Protein AF-A0A2V2UL99-F1 (afdb_monomer)

Organism: Trypanosoma cruzi (NCBI:txid5693)

Secondary structure (DSSP, 8-state):
-----TTGGG------S--STT---S--HHHHHHHHHHTPPPPP--PPEEEEEEEEEETT---S-HHHHHHHHHHT--HHHHHHHHHHHHTTTS-TTPEEEEEEEEETTS-EEEEEEPPPHHHHHHHHTTPPTTS---HHHHSS--EEE-HHHHHHHHHT--S-SSSTTPSPHHHHHHHHHHHHHHTTEEETTTTSSSPPPPTT--HHHHHHHHHHHHHHHHHHHHHHHHHHHHT--HHHHHHSS-SS--

InterPro domains:
  IPR000911 Ribosomal protein uL11 [MF_00736] (49-193)
  IPR000911 Ribosomal protein uL11 [PTHR11661] (42-198)
  IPR000911 Ribosomal protein uL11 [SM00649] (57-192)
  IPR000911 Ribosomal protein uL11 [cd00349] (53-190)
  IPR020783 Large ribosomal subunit protein uL11, C-terminal [PF00298] (118-189)
  IPR020784 Large ribosomal subunit protein uL11, N-terminal [PF03946] (5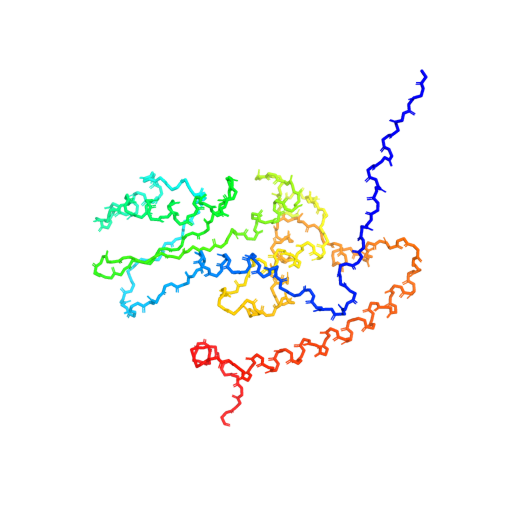5-112)
  IPR036769 Large ribosomal subunit protein uL11, C-terminal domain superfamily [SSF46906] (119-189)
  IPR036796 Large ribosomal subunit protein uL11, N-terminal domain superfamily [G3DSA:3.30.1550.10] (47-130)
  IPR036796 Large ribosomal subunit protein uL11, N-terminal domain superfamily [SSF54747] (47-116)

Structure (mmCIF, N/CA/C/O backbone):
data_AF-A0A2V2UL99-F1
#
_entry.id   AF-A0A2V2UL99-F1
#
loop_
_atom_site.group_PDB
_atom_site.id
_atom_site.type_symbol
_atom_site.label_atom_id
_atom_site.label_alt_id
_atom_site.label_comp_id
_atom_site.label_asym_id
_atom_site.label_entity_id
_atom_site.label_seq_id
_atom_site.pdbx_PDB_ins_code
_atom_site.Cartn_x
_atom_site.Cartn_y
_atom_site.Cartn_z
_atom_site.occupancy
_atom_site.B_iso_or_equiv
_atom_site.auth_seq_id
_atom_site.auth_comp_id
_atom_site.auth_asym_id
_atom_site.auth_atom_id
_atom_site.pdbx_PDB_model_num
ATOM 1 N N . MET A 1 1 ? -49.113 17.464 -6.811 1.00 33.03 1 MET A N 1
ATOM 2 C CA . MET A 1 1 ? -49.351 16.472 -5.741 1.00 33.03 1 MET A CA 1
ATOM 3 C C . MET A 1 1 ? -48.072 15.688 -5.473 1.00 33.03 1 MET A C 1
ATOM 5 O O . MET A 1 1 ? -47.533 15.092 -6.390 1.00 33.03 1 MET A O 1
ATOM 9 N N . LEU A 1 2 ? -47.625 15.73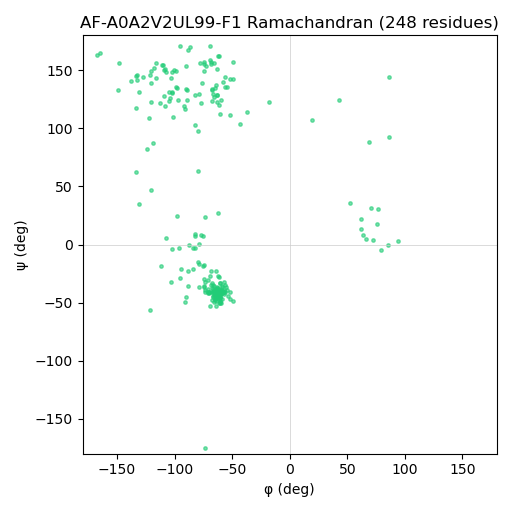4 -4.214 1.00 33.44 2 LEU A N 1
ATOM 10 C CA . LEU A 1 2 ? -46.668 14.846 -3.533 1.00 33.44 2 LEU A CA 1
ATOM 11 C C . LEU A 1 2 ? -45.185 14.869 -3.947 1.00 33.44 2 LEU A C 1
ATOM 13 O O . LEU A 1 2 ? -44.669 14.021 -4.668 1.00 33.44 2 LEU A O 1
ATOM 17 N N . ARG A 1 3 ? -44.486 15.793 -3.273 1.00 36.75 3 ARG A N 1
ATOM 18 C CA . ARG A 1 3 ? -43.122 15.640 -2.752 1.00 36.75 3 ARG A CA 1
ATOM 19 C C . ARG A 1 3 ? -42.882 14.209 -2.230 1.00 36.75 3 ARG A C 1
ATOM 21 O O . ARG A 1 3 ? -43.429 13.829 -1.199 1.00 36.75 3 ARG A O 1
ATOM 28 N N . ARG A 1 4 ? -42.000 13.451 -2.877 1.00 38.59 4 ARG A N 1
ATOM 29 C CA . ARG A 1 4 ? -41.203 12.385 -2.244 1.00 38.59 4 ARG A CA 1
ATOM 30 C C . ARG A 1 4 ? -39.749 12.822 -2.429 1.00 38.59 4 ARG A C 1
ATOM 32 O O . ARG A 1 4 ? -39.194 12.672 -3.502 1.00 38.59 4 ARG A O 1
ATOM 39 N N . GLY A 1 5 ? -39.183 13.616 -1.527 1.00 31.78 5 GLY A N 1
ATOM 40 C CA . GLY A 1 5 ? -38.778 13.153 -0.207 1.00 31.78 5 GLY A CA 1
ATOM 41 C C . GLY A 1 5 ? -37.373 12.569 -0.338 1.00 31.78 5 GLY A C 1
ATOM 42 O O . GLY A 1 5 ? -37.222 11.395 -0.656 1.00 31.78 5 GLY A O 1
ATOM 43 N N . THR A 1 6 ? -36.358 13.397 -0.099 1.00 34.19 6 THR A N 1
ATOM 44 C CA . THR A 1 6 ? -34.904 13.126 -0.073 1.00 34.19 6 THR A CA 1
ATOM 45 C C . THR A 1 6 ? -34.472 12.122 1.017 1.00 34.19 6 THR A C 1
ATOM 47 O O . THR A 1 6 ? -33.340 12.140 1.488 1.00 34.19 6 THR A O 1
ATOM 50 N N . VAL A 1 7 ? -35.368 11.216 1.417 1.00 35.78 7 VAL A N 1
ATOM 51 C CA . VAL A 1 7 ? -35.255 10.327 2.587 1.00 35.78 7 VAL A CA 1
ATOM 52 C C . VAL A 1 7 ? -34.983 8.862 2.192 1.00 35.78 7 VAL A C 1
ATOM 54 O O . VAL A 1 7 ? -34.885 7.992 3.048 1.00 35.78 7 VAL A O 1
ATOM 57 N N . SER A 1 8 ? -34.768 8.540 0.911 1.00 32.28 8 SER A N 1
ATOM 58 C CA . SER A 1 8 ? -34.405 7.165 0.508 1.00 32.28 8 SER A CA 1
ATOM 59 C C . SER A 1 8 ? -32.898 6.856 0.530 1.00 32.28 8 SER A C 1
ATOM 61 O O . SER A 1 8 ? -32.518 5.712 0.286 1.00 32.28 8 SER A O 1
ATOM 63 N N . LEU A 1 9 ? -32.035 7.818 0.892 1.00 33.31 9 LEU A N 1
ATOM 64 C CA . LEU A 1 9 ? -30.576 7.624 1.014 1.00 33.31 9 LEU A CA 1
ATOM 65 C C . LEU A 1 9 ? -30.137 6.894 2.302 1.00 33.31 9 LEU A C 1
ATOM 67 O O . LEU A 1 9 ? -28.946 6.774 2.569 1.00 33.31 9 LEU A O 1
ATOM 71 N N . LEU A 1 10 ? -31.086 6.364 3.080 1.00 40.59 10 LEU A N 1
ATOM 72 C CA . LEU A 1 10 ? -30.839 5.490 4.232 1.00 40.59 10 LEU A CA 1
ATOM 73 C C . LEU A 1 10 ? -31.515 4.120 4.053 1.00 40.59 10 LEU A C 1
ATOM 75 O O . LEU A 1 10 ? -32.170 3.607 4.960 1.00 40.59 10 LEU A O 1
ATOM 79 N N . ARG A 1 11 ? -31.368 3.491 2.881 1.00 34.12 11 ARG A N 1
ATOM 80 C CA . ARG A 1 11 ? -31.699 2.065 2.736 1.00 34.12 11 ARG A CA 1
ATOM 81 C C . ARG A 1 11 ? -30.550 1.204 3.275 1.00 34.12 11 ARG A C 1
ATOM 83 O O . ARG A 1 11 ? -29.570 0.993 2.579 1.00 34.12 11 ARG A O 1
ATOM 90 N N . ALA A 1 12 ? -30.741 0.768 4.526 1.00 37.16 12 ALA A N 1
ATOM 91 C CA . ALA A 1 12 ? -30.242 -0.432 5.215 1.00 37.16 12 ALA A CA 1
ATOM 92 C C . ALA A 1 12 ? -28.770 -0.848 5.004 1.00 37.16 12 ALA A C 1
ATOM 94 O O . ALA A 1 12 ? -28.377 -1.184 3.894 1.00 37.16 12 ALA A O 1
ATOM 95 N N . ARG A 1 13 ? -27.999 -0.989 6.102 1.00 41.53 13 ARG A N 1
ATOM 96 C CA . ARG A 1 13 ? -26.842 -1.911 6.144 1.00 41.53 13 ARG A CA 1
ATOM 97 C C . ARG A 1 13 ? -27.344 -3.295 5.680 1.00 41.53 13 ARG A C 1
ATOM 99 O O . ARG A 1 13 ? -28.155 -3.873 6.404 1.00 41.53 13 ARG A O 1
ATOM 106 N N . PRO A 1 14 ? -26.957 -3.834 4.510 1.00 42.59 14 PRO A N 1
ATOM 107 C CA . PRO A 1 14 ? -27.347 -5.189 4.133 1.00 42.59 14 PRO A CA 1
ATOM 108 C C . PRO A 1 14 ? -26.534 -6.209 4.944 1.00 42.59 14 PRO A C 1
ATOM 110 O O . PRO A 1 14 ? -25.463 -5.869 5.442 1.00 42.59 14 PRO A O 1
ATOM 113 N N . LYS A 1 15 ? -27.090 -7.427 5.077 1.00 54.19 15 LYS A N 1
ATOM 114 C CA . LYS A 1 15 ? -26.626 -8.596 5.858 1.00 54.19 15 LYS A CA 1
ATOM 115 C C . LYS A 1 15 ? -25.148 -8.547 6.264 1.00 54.19 15 LYS A C 1
ATOM 117 O O . LYS A 1 15 ? -24.273 -8.507 5.405 1.00 54.19 15 LYS A O 1
ATOM 122 N N . THR A 1 16 ? -24.898 -8.632 7.570 1.00 60.44 16 THR A N 1
ATOM 123 C CA . THR A 1 16 ? -23.589 -8.930 8.166 1.00 60.44 16 THR A CA 1
ATOM 124 C C . THR A 1 16 ? -22.909 -10.063 7.391 1.00 60.44 16 THR A C 1
ATOM 126 O O . THR A 1 16 ? -23.322 -11.215 7.494 1.00 60.44 16 THR A O 1
ATOM 129 N N . VAL A 1 17 ? -21.924 -9.713 6.557 1.00 65.19 17 VAL A N 1
ATOM 130 C CA . VAL A 1 17 ? -21.307 -10.623 5.573 1.00 65.19 17 VAL A CA 1
ATOM 131 C C . VAL A 1 17 ? -20.528 -11.742 6.263 1.00 65.19 17 VAL A C 1
ATOM 133 O O . VAL A 1 17 ? -20.538 -12.875 5.797 1.00 65.19 17 VAL A O 1
ATOM 136 N N . ASN A 1 18 ? -19.900 -11.434 7.398 1.00 65.94 18 ASN A N 1
ATOM 137 C CA . ASN A 1 18 ? -19.343 -12.412 8.321 1.00 65.94 18 ASN A CA 1
ATOM 138 C C . ASN A 1 18 ? -19.418 -11.837 9.749 1.00 65.94 18 ASN A C 1
ATOM 140 O O . ASN A 1 18 ? -19.108 -10.662 9.948 1.00 65.94 18 ASN A O 1
ATOM 144 N N . VAL A 1 19 ? -19.891 -12.635 10.709 1.00 70.25 19 VAL A N 1
ATOM 145 C CA . VAL A 1 19 ? -20.054 -12.256 12.131 1.00 70.25 19 VAL A CA 1
ATOM 146 C C . VAL A 1 19 ? -18.917 -12.834 12.987 1.00 70.25 19 VAL A C 1
ATOM 148 O O . VAL A 1 19 ? -18.813 -12.548 14.175 1.00 70.25 19 VAL A O 1
ATOM 151 N N . GLU A 1 20 ? -18.028 -13.629 12.392 1.00 81.38 20 GLU A N 1
ATOM 152 C CA . GLU A 1 20 ? -16.903 -14.217 13.109 1.00 81.38 20 GLU A CA 1
ATOM 153 C C . GLU A 1 20 ? -15.888 -13.148 13.558 1.00 81.38 20 GLU A C 1
ATOM 155 O O . GLU A 1 20 ? -15.468 -12.309 12.747 1.00 81.38 20 GLU A O 1
ATOM 160 N N . PRO A 1 21 ? -15.435 -13.179 14.827 1.00 82.12 21 PRO A N 1
ATOM 161 C CA . PRO A 1 21 ? -14.472 -12.212 15.339 1.00 82.12 21 PRO A CA 1
ATOM 162 C C . PRO A 1 21 ? -13.148 -12.258 14.566 1.00 82.12 21 PRO A C 1
ATOM 164 O O . PRO A 1 21 ? -12.372 -13.205 14.679 1.00 82.12 21 PRO A O 1
ATOM 167 N N . GLY A 1 22 ? -12.846 -11.194 13.818 1.00 78.44 22 GLY A N 1
ATOM 168 C CA . GLY A 1 22 ? -11.513 -10.977 13.245 1.00 78.44 22 GLY A CA 1
ATOM 169 C C . GLY A 1 22 ? -11.182 -11.847 12.030 1.00 78.44 22 GLY A C 1
ATOM 170 O O . GLY A 1 22 ? -10.009 -11.951 11.674 1.00 78.44 22 GLY A O 1
ATOM 171 N N . SER A 1 23 ? -12.184 -12.446 11.379 1.00 81.69 23 SER A N 1
ATOM 172 C CA . SER A 1 23 ? -12.004 -13.293 10.189 1.00 81.69 23 SER A CA 1
ATOM 173 C C . SER A 1 23 ? -11.699 -12.491 8.913 1.00 81.69 23 SER A C 1
ATOM 175 O O . SER A 1 23 ? -10.967 -12.947 8.035 1.00 81.69 23 SER A O 1
ATOM 177 N N . ASN A 1 24 ? -12.190 -11.251 8.810 1.00 87.06 24 ASN A N 1
ATOM 178 C CA . ASN A 1 24 ? -12.024 -10.389 7.634 1.00 87.06 24 ASN A CA 1
ATOM 179 C C . ASN A 1 24 ? -10.640 -9.697 7.586 1.00 87.06 24 ASN A C 1
ATOM 181 O O . ASN A 1 24 ? -10.539 -8.468 7.661 1.00 87.06 24 ASN A O 1
ATOM 185 N N . ARG A 1 25 ? -9.558 -10.482 7.481 1.00 85.44 25 ARG A N 1
ATOM 186 C CA . ARG A 1 25 ? -8.164 -9.984 7.457 1.00 85.44 25 ARG A CA 1
ATOM 187 C C . ARG A 1 25 ? -7.594 -9.784 6.054 1.00 85.44 25 ARG A C 1
ATOM 189 O O . ARG A 1 25 ? -6.729 -8.929 5.876 1.00 85.44 25 ARG A O 1
ATOM 196 N N . MET A 1 26 ? -8.060 -10.549 5.069 1.00 86.75 26 MET A N 1
ATOM 197 C CA . MET A 1 26 ? -7.551 -10.511 3.695 1.00 86.75 26 MET A CA 1
ATOM 198 C C . MET A 1 26 ? -8.562 -9.916 2.714 1.00 86.75 26 MET A C 1
ATOM 200 O O . MET A 1 26 ? -9.763 -10.000 2.958 1.00 86.75 26 MET A O 1
ATOM 204 N N . PRO A 1 27 ? -8.091 -9.342 1.593 1.00 86.00 27 PRO A N 1
ATOM 205 C CA . PRO A 1 27 ? -8.938 -9.087 0.435 1.00 86.00 27 PRO A CA 1
ATOM 206 C C . PRO A 1 27 ? -9.506 -10.381 -0.158 1.00 86.00 27 PRO A C 1
ATOM 208 O O . PRO A 1 27 ? -8.945 -11.463 0.028 1.00 86.00 27 PRO A O 1
ATOM 211 N N . ASP A 1 28 ? -10.557 -10.243 -0.964 1.00 89.06 28 ASP A N 1
ATOM 212 C CA . ASP A 1 28 ? -11.165 -11.353 -1.698 1.00 89.06 28 ASP A CA 1
ATOM 213 C C . ASP A 1 28 ? -10.136 -12.153 -2.512 1.00 89.06 28 ASP A C 1
ATOM 215 O O . ASP A 1 28 ? -9.240 -11.592 -3.156 1.00 89.06 28 ASP A O 1
ATOM 219 N N . ALA A 1 29 ? -10.317 -13.475 -2.569 1.00 88.44 29 ALA A N 1
ATOM 220 C CA . ALA A 1 29 ? -9.388 -14.392 -3.234 1.00 88.44 29 ALA A CA 1
ATOM 221 C C . ALA A 1 29 ? -9.116 -14.025 -4.709 1.00 88.44 29 ALA A C 1
ATOM 223 O O . ALA A 1 29 ? -7.981 -14.113 -5.179 1.00 88.44 29 ALA A O 1
ATOM 224 N N . ALA A 1 30 ? -10.131 -13.539 -5.433 1.00 89.38 30 ALA A N 1
ATOM 225 C CA . ALA A 1 30 ? -9.990 -13.111 -6.826 1.00 89.38 30 ALA A CA 1
ATOM 226 C C . ALA A 1 30 ? -9.110 -11.856 -6.983 1.00 89.38 30 ALA A C 1
ATOM 228 O O . ALA A 1 30 ? -8.344 -11.746 -7.943 1.00 89.38 30 ALA A O 1
ATOM 229 N N . VAL A 1 31 ? -9.206 -10.908 -6.044 1.00 88.31 31 VAL A N 1
ATOM 230 C CA . VAL A 1 31 ? -8.354 -9.708 -6.021 1.00 88.31 31 VAL A CA 1
ATOM 231 C C . VAL A 1 31 ? -6.925 -10.107 -5.670 1.00 88.31 31 VAL A C 1
ATOM 233 O O . VAL A 1 31 ? -5.981 -9.638 -6.301 1.00 88.31 31 VAL A O 1
ATOM 236 N N . MET A 1 32 ? -6.774 -11.028 -4.719 1.00 88.62 32 MET A N 1
ATOM 237 C CA . MET A 1 32 ? -5.484 -11.550 -4.285 1.00 88.62 32 MET A CA 1
ATOM 238 C C . MET A 1 32 ? -4.723 -12.271 -5.397 1.00 88.62 32 MET A C 1
ATOM 240 O O . MET A 1 32 ? -3.536 -12.008 -5.574 1.00 88.62 32 MET A O 1
ATOM 244 N N . ALA A 1 33 ? -5.384 -13.138 -6.169 1.00 90.88 33 ALA A N 1
ATOM 245 C CA . ALA A 1 33 ? -4.751 -13.845 -7.282 1.00 90.88 33 ALA A CA 1
ATOM 246 C C . ALA A 1 33 ? -4.216 -12.871 -8.345 1.00 90.88 33 ALA A C 1
ATOM 248 O O . ALA A 1 33 ? -3.052 -12.948 -8.730 1.00 90.88 33 ALA A O 1
ATOM 249 N N . LYS A 1 34 ? -5.031 -11.885 -8.743 1.00 90.50 34 LYS A N 1
ATOM 250 C CA . LYS A 1 34 ? -4.626 -10.845 -9.705 1.00 90.50 34 LYS A CA 1
ATOM 251 C C . LYS A 1 34 ? -3.488 -9.978 -9.173 1.00 90.50 34 LYS A C 1
ATOM 253 O O . LYS A 1 34 ? -2.563 -9.645 -9.903 1.00 90.50 34 LYS A O 1
ATOM 258 N N . ALA A 1 35 ? -3.548 -9.607 -7.896 1.00 90.94 35 ALA A N 1
ATOM 259 C CA . ALA A 1 35 ? -2.514 -8.796 -7.273 1.00 90.94 35 ALA A CA 1
ATOM 260 C C . ALA A 1 35 ? -1.176 -9.546 -7.169 1.00 90.94 35 ALA A C 1
ATOM 262 O O . ALA A 1 35 ? -0.133 -8.939 -7.394 1.00 90.94 35 ALA A O 1
ATOM 263 N N . LYS A 1 36 ? -1.199 -10.854 -6.880 1.00 91.44 36 LYS A N 1
ATOM 264 C CA . LYS A 1 36 ? 0.003 -11.703 -6.856 1.00 91.44 36 LYS A CA 1
ATOM 265 C C . LYS A 1 36 ? 0.698 -11.773 -8.212 1.00 91.44 36 LYS A C 1
ATOM 267 O O . LYS A 1 36 ? 1.919 -11.719 -8.239 1.00 91.44 36 LYS A O 1
ATOM 272 N N . ASP A 1 37 ? -0.069 -11.864 -9.293 1.00 90.94 37 ASP A N 1
ATOM 273 C CA . ASP A 1 37 ? 0.460 -11.914 -10.659 1.00 90.94 37 ASP A CA 1
ATOM 274 C C . ASP A 1 37 ? 1.079 -10.568 -11.080 1.00 90.94 37 ASP A C 1
ATOM 276 O O . ASP A 1 37 ? 2.253 -10.471 -11.432 1.00 90.94 37 ASP A O 1
ATOM 280 N N . ILE A 1 38 ? 0.323 -9.479 -10.933 1.00 91.94 38 ILE A N 1
ATOM 281 C CA . ILE A 1 38 ? 0.741 -8.149 -11.403 1.00 91.94 38 ILE A CA 1
ATOM 282 C C . ILE A 1 38 ? 1.878 -7.557 -10.562 1.00 91.94 38 ILE A C 1
ATOM 284 O O . ILE A 1 38 ? 2.788 -6.918 -11.094 1.00 91.94 38 ILE A O 1
ATOM 288 N N . PHE A 1 39 ? 1.800 -7.710 -9.239 1.00 93.38 39 PHE A N 1
ATOM 289 C CA . PHE A 1 39 ? 2.771 -7.157 -8.293 1.00 93.38 39 PHE A CA 1
ATOM 290 C C . PHE A 1 39 ? 3.812 -8.199 -7.862 1.00 93.38 39 PHE A C 1
ATOM 292 O O . PHE A 1 39 ? 4.396 -8.089 -6.777 1.00 93.38 39 PHE A O 1
ATOM 299 N N . ALA A 1 40 ? 4.030 -9.218 -8.697 1.00 90.25 40 ALA A N 1
ATOM 300 C CA . ALA A 1 40 ? 5.079 -10.199 -8.499 1.00 90.25 40 ALA A CA 1
ATOM 301 C C . ALA A 1 40 ? 6.453 -9.516 -8.441 1.00 90.25 40 ALA A C 1
ATOM 303 O O . ALA A 1 40 ? 6.756 -8.581 -9.189 1.00 90.25 40 ALA A O 1
ATOM 304 N N . VAL A 1 41 ? 7.298 -10.002 -7.536 1.00 89.75 41 VAL A N 1
ATOM 305 C CA . VAL A 1 41 ? 8.692 -9.574 -7.442 1.00 89.75 41 VAL A CA 1
ATOM 306 C C . VAL A 1 41 ? 9.515 -10.532 -8.306 1.00 89.75 41 VAL A C 1
ATOM 308 O O . VAL A 1 41 ? 9.486 -11.730 -8.029 1.00 89.75 41 VAL A O 1
ATOM 311 N N . PRO A 1 42 ? 10.211 -10.050 -9.352 1.00 91.38 42 PRO A N 1
ATOM 312 C CA . PRO A 1 42 ? 11.097 -10.890 -10.139 1.00 91.38 42 PRO A CA 1
ATOM 313 C C . PRO A 1 42 ? 12.304 -11.304 -9.294 1.00 91.38 42 PRO A C 1
ATOM 315 O O . PRO A 1 42 ? 12.696 -10.601 -8.359 1.00 91.38 42 PRO A O 1
ATOM 318 N N . GLU A 1 43 ? 12.916 -12.429 -9.646 1.00 91.81 43 GLU A N 1
ATOM 319 C CA . GLU A 1 43 ? 14.145 -12.875 -8.997 1.00 91.81 43 GLU A CA 1
ATOM 320 C C . GLU A 1 43 ? 15.277 -11.875 -9.249 1.00 91.81 43 GLU A C 1
ATOM 322 O O . GLU A 1 43 ? 15.540 -11.457 -10.381 1.00 91.81 43 GLU A O 1
ATOM 327 N N . PHE A 1 44 ? 15.943 -11.458 -8.173 1.00 92.44 44 PHE A N 1
ATOM 328 C CA . PHE A 1 44 ? 17.047 -10.515 -8.267 1.00 92.44 44 PHE A CA 1
ATOM 329 C C . PHE A 1 44 ? 18.338 -11.260 -8.632 1.00 92.44 44 PHE A C 1
ATOM 331 O O . PHE A 1 44 ? 18.719 -12.187 -7.920 1.00 92.44 44 PHE A O 1
ATOM 338 N N . PRO A 1 45 ? 19.085 -10.823 -9.660 1.00 91.75 45 PRO A N 1
ATOM 339 C CA . PRO A 1 45 ? 20.264 -11.533 -10.155 1.00 91.75 45 PRO A CA 1
ATOM 340 C C . PRO A 1 45 ? 21.504 -11.399 -9.248 1.00 91.75 45 PRO A C 1
ATOM 342 O O . PRO A 1 45 ? 22.598 -11.761 -9.666 1.00 91.75 45 PRO A O 1
ATOM 345 N N . GLY A 1 46 ? 21.386 -10.800 -8.054 1.00 92.25 46 GLY A N 1
ATOM 346 C CA . GLY A 1 46 ? 22.506 -10.585 -7.120 1.00 92.25 46 GLY A CA 1
ATOM 347 C C . GLY A 1 46 ? 23.619 -9.655 -7.630 1.00 92.25 46 GLY A C 1
ATOM 348 O O . GLY A 1 46 ? 24.663 -9.527 -6.998 1.00 92.25 46 GLY A O 1
ATOM 349 N N . LYS A 1 47 ? 23.416 -9.000 -8.779 1.00 95.00 47 LYS A N 1
ATOM 350 C CA . LYS A 1 47 ? 24.394 -8.113 -9.421 1.00 95.00 47 LYS A CA 1
ATOM 351 C C . LYS A 1 47 ? 24.507 -6.774 -8.690 1.00 95.00 47 LYS A C 1
ATOM 353 O O . LYS A 1 47 ? 23.548 -6.291 -8.087 1.00 95.00 47 LYS A O 1
ATOM 358 N N . ARG A 1 48 ? 25.662 -6.110 -8.830 1.00 95.88 48 ARG A N 1
ATOM 359 C CA . ARG A 1 48 ? 25.875 -4.755 -8.297 1.00 95.88 48 ARG A CA 1
ATOM 360 C C . ARG A 1 48 ? 24.894 -3.765 -8.935 1.00 95.88 48 ARG A C 1
ATOM 362 O O . ARG A 1 48 ? 24.909 -3.566 -10.152 1.00 95.88 48 ARG A O 1
ATOM 369 N N . VAL A 1 49 ? 24.070 -3.139 -8.099 1.00 96.31 49 VAL A N 1
ATOM 370 C CA . VAL A 1 49 ? 23.100 -2.110 -8.496 1.00 96.31 49 VAL A CA 1
ATOM 371 C C . VAL A 1 49 ? 23.822 -0.775 -8.688 1.00 96.31 49 VAL A C 1
ATOM 373 O O . VAL A 1 49 ? 24.569 -0.352 -7.810 1.00 96.31 49 VAL A O 1
ATOM 376 N N . LEU A 1 50 ? 23.596 -0.113 -9.825 1.00 95.12 50 LEU A N 1
ATOM 377 C CA . LEU A 1 50 ? 24.074 1.248 -10.088 1.00 95.12 50 LEU A CA 1
ATOM 378 C C . LEU A 1 50 ? 23.045 2.300 -9.673 1.00 95.12 50 LEU A C 1
ATOM 380 O O . LEU A 1 50 ? 23.389 3.256 -8.987 1.00 95.12 50 LEU A O 1
ATOM 384 N N . HIS A 1 51 ? 21.787 2.131 -10.094 1.00 95.25 51 HIS A N 1
ATOM 385 C CA . HIS A 1 51 ? 20.727 3.114 -9.865 1.00 95.25 51 HIS A CA 1
ATOM 386 C C . HIS A 1 51 ? 19.459 2.447 -9.340 1.00 95.25 51 HIS A C 1
ATOM 388 O O . HIS A 1 51 ? 19.065 1.375 -9.798 1.00 95.25 51 HIS A O 1
ATOM 394 N N . ASN A 1 52 ? 18.801 3.129 -8.403 1.00 96.06 52 ASN A N 1
ATOM 395 C CA . ASN A 1 52 ? 17.499 2.758 -7.865 1.00 96.06 52 ASN A CA 1
ATOM 396 C C . ASN A 1 52 ? 16.526 3.912 -8.095 1.00 96.06 52 ASN A C 1
ATOM 398 O O . ASN A 1 52 ? 16.615 4.947 -7.432 1.00 96.06 52 ASN A O 1
ATOM 402 N N . TRP A 1 53 ? 15.580 3.732 -9.010 1.00 95.00 53 TRP A N 1
ATOM 403 C CA . TRP A 1 53 ? 14.580 4.743 -9.330 1.00 95.00 53 TRP A CA 1
ATOM 404 C C . TRP A 1 53 ? 13.201 4.362 -8.813 1.00 95.00 53 TRP A C 1
ATOM 406 O O . TRP A 1 53 ? 12.847 3.187 -8.707 1.00 95.00 53 TRP A O 1
ATOM 416 N N . ARG A 1 54 ? 12.401 5.387 -8.514 1.00 95.06 54 ARG A N 1
ATOM 417 C CA . ARG A 1 54 ? 10.990 5.249 -8.156 1.00 95.06 54 ARG A CA 1
ATOM 418 C C . ARG A 1 54 ? 10.176 6.274 -8.930 1.00 95.06 54 ARG A C 1
ATOM 420 O O . ARG A 1 54 ? 10.322 7.471 -8.694 1.00 95.06 54 ARG A O 1
ATOM 427 N N . PHE A 1 55 ? 9.274 5.789 -9.770 1.00 94.00 55 PHE A N 1
ATOM 428 C CA . PHE A 1 55 ? 8.354 6.602 -10.556 1.00 94.00 55 PHE A CA 1
ATOM 429 C C . PHE A 1 55 ? 6.909 6.344 -10.148 1.00 94.00 55 PHE A C 1
ATOM 431 O O . PHE A 1 55 ? 6.572 5.279 -9.629 1.00 94.00 55 PHE A O 1
ATOM 438 N N . PHE A 1 56 ? 6.055 7.325 -10.416 1.00 93.44 56 PHE A N 1
ATOM 439 C CA . PHE A 1 56 ? 4.612 7.157 -10.367 1.00 93.44 56 PHE A CA 1
ATOM 440 C C . PHE A 1 56 ? 4.082 7.184 -11.799 1.00 93.44 56 PHE A C 1
ATOM 442 O O . PHE A 1 56 ? 4.303 8.155 -12.523 1.00 93.44 56 PHE A O 1
ATOM 449 N N . ILE A 1 57 ? 3.452 6.092 -12.230 1.00 92.31 57 ILE A N 1
ATOM 450 C CA . ILE A 1 57 ? 3.008 5.908 -13.614 1.00 92.31 57 ILE A CA 1
ATOM 451 C C . ILE A 1 57 ? 1.557 5.444 -13.600 1.00 92.31 57 ILE A C 1
ATOM 453 O O . ILE A 1 57 ? 1.186 4.520 -12.877 1.00 92.31 57 ILE A O 1
ATOM 457 N N . LYS A 1 58 ? 0.718 6.093 -14.408 1.00 92.81 58 LYS A N 1
ATOM 458 C CA . LYS A 1 58 ? -0.673 5.674 -14.590 1.00 92.81 58 LYS A CA 1
ATOM 459 C C . LYS A 1 58 ? -0.726 4.331 -15.318 1.00 92.81 58 LYS A C 1
ATOM 461 O O . LYS A 1 58 ? -0.059 4.160 -16.338 1.00 92.81 58 LYS A O 1
ATOM 466 N N . ALA A 1 59 ? -1.543 3.409 -14.818 1.00 92.19 59 ALA A N 1
ATOM 467 C CA . ALA A 1 59 ? -1.746 2.102 -15.433 1.00 92.19 59 ALA A CA 1
ATOM 468 C C . ALA A 1 59 ? -2.171 2.234 -16.909 1.00 92.19 59 ALA A C 1
ATOM 470 O O . ALA A 1 59 ? -2.992 3.086 -17.253 1.00 92.19 59 ALA A O 1
ATOM 471 N N . GLY A 1 60 ? -1.569 1.424 -17.785 1.00 88.19 60 GLY A N 1
ATOM 472 C CA . GLY A 1 60 ? -1.840 1.395 -19.227 1.00 88.19 60 GLY A CA 1
ATOM 473 C C . GLY A 1 60 ? -1.444 2.654 -20.013 1.00 88.19 60 GLY A C 1
ATOM 474 O O . GLY A 1 60 ? -1.748 2.733 -21.203 1.00 88.19 60 GLY A O 1
ATOM 475 N N . LYS A 1 61 ? -0.803 3.642 -19.369 1.00 88.75 61 LYS A N 1
ATOM 476 C CA . LYS A 1 61 ? -0.446 4.948 -19.953 1.00 88.75 61 LYS A CA 1
ATOM 477 C C . LYS A 1 61 ? 1.022 5.323 -19.701 1.00 88.75 61 LYS A C 1
ATOM 479 O O . LYS A 1 61 ? 1.337 6.497 -19.506 1.00 88.75 61 LYS A O 1
ATOM 484 N N . ALA A 1 62 ? 1.935 4.352 -19.683 1.00 87.25 62 ALA A N 1
ATOM 485 C CA . ALA A 1 62 ? 3.365 4.646 -19.701 1.00 87.25 62 ALA A CA 1
ATOM 486 C C . ALA A 1 62 ? 3.752 5.295 -21.033 1.00 87.25 62 ALA A C 1
ATOM 488 O O . ALA A 1 62 ? 3.483 4.747 -22.103 1.00 87.25 62 ALA A O 1
ATOM 489 N N . ALA A 1 63 ? 4.407 6.450 -20.942 1.00 84.75 63 ALA A N 1
ATOM 490 C CA . ALA A 1 63 ? 4.956 7.187 -22.069 1.00 84.75 63 ALA A CA 1
ATOM 491 C C . ALA A 1 63 ? 6.468 7.355 -21.885 1.00 84.75 63 ALA A C 1
ATOM 493 O O . ALA A 1 63 ? 6.947 7.523 -20.763 1.00 84.75 63 ALA A O 1
ATOM 494 N N . THR A 1 64 ? 7.216 7.403 -22.987 1.00 80.50 64 THR A N 1
ATOM 495 C CA . THR A 1 64 ? 8.668 7.674 -23.019 1.00 80.50 64 THR A CA 1
ATOM 496 C C . THR A 1 64 ? 9.010 9.147 -22.752 1.00 80.50 64 THR A C 1
ATOM 498 O O . THR A 1 64 ? 10.046 9.647 -23.182 1.00 80.50 64 THR A O 1
ATOM 501 N N . GLY A 1 65 ? 8.115 9.863 -22.071 1.00 77.88 65 GLY A N 1
ATOM 502 C CA . GLY A 1 65 ? 8.223 11.287 -21.792 1.00 77.88 65 GLY A CA 1
ATOM 503 C C . GLY A 1 65 ? 9.263 11.629 -20.717 1.00 77.88 65 GLY A C 1
ATOM 504 O O . GLY A 1 65 ? 9.950 10.747 -20.197 1.00 77.88 65 GLY A O 1
ATOM 505 N N . PRO A 1 66 ? 9.347 12.915 -20.334 1.00 74.69 66 PRO A N 1
ATOM 506 C CA . PRO A 1 66 ? 10.483 13.493 -19.621 1.00 74.69 66 PRO A CA 1
ATOM 507 C C . PRO A 1 66 ? 10.996 12.728 -18.387 1.00 74.69 66 PRO A C 1
ATOM 509 O O . PRO A 1 66 ? 12.193 12.479 -18.350 1.00 74.69 66 PRO A O 1
ATOM 512 N N . PRO A 1 67 ? 10.183 12.284 -17.403 1.00 83.75 67 PRO A N 1
ATOM 513 C CA . PRO A 1 67 ? 10.750 11.720 -16.174 1.00 83.75 67 PRO A CA 1
ATOM 514 C C . PRO A 1 67 ? 11.396 10.343 -16.369 1.00 83.75 67 PRO A C 1
ATOM 516 O O . PRO A 1 67 ? 12.423 10.063 -15.768 1.00 83.75 67 PRO A O 1
ATOM 519 N N . VAL A 1 68 ? 10.811 9.476 -17.200 1.00 89.06 68 VAL A N 1
ATOM 520 C CA . VAL A 1 68 ? 11.345 8.123 -17.437 1.00 89.06 68 VAL A CA 1
ATOM 521 C C . VAL A 1 68 ? 12.321 8.146 -18.609 1.00 89.06 68 VAL A C 1
ATOM 523 O O . VAL A 1 68 ? 13.419 7.610 -18.513 1.00 89.06 68 VAL A O 1
ATOM 526 N N . GLY A 1 69 ? 11.955 8.814 -19.705 1.00 89.75 69 GLY A N 1
ATOM 527 C CA . GLY A 1 69 ? 12.787 8.913 -20.899 1.00 89.75 69 GLY A CA 1
ATOM 528 C C . GLY A 1 69 ? 14.135 9.580 -20.631 1.00 89.75 69 GLY A C 1
ATOM 529 O O . GLY A 1 69 ? 15.146 9.070 -21.097 1.00 89.75 69 GLY A O 1
ATOM 530 N N . GLN A 1 70 ? 14.189 10.665 -19.843 1.00 91.31 70 GLN A N 1
ATOM 531 C CA . GLN A 1 70 ? 15.463 11.335 -19.541 1.00 91.31 70 GLN A CA 1
ATOM 532 C C . GLN A 1 70 ? 16.407 10.437 -18.734 1.00 91.31 70 GLN A C 1
ATOM 534 O O . GLN A 1 70 ? 17.588 10.364 -19.060 1.00 91.31 70 GLN A O 1
ATOM 539 N N . GLU A 1 71 ? 15.901 9.726 -17.723 1.00 93.00 71 GLU A N 1
ATOM 540 C CA . GLU A 1 71 ? 16.723 8.837 -16.892 1.00 93.00 71 GLU A CA 1
ATOM 541 C C . GLU A 1 71 ? 17.245 7.629 -17.683 1.00 93.00 71 GLU A C 1
ATOM 543 O O . GLU A 1 71 ? 18.425 7.290 -17.598 1.00 93.00 71 GLU A O 1
ATOM 548 N N . PHE A 1 72 ? 16.411 7.030 -18.538 1.00 92.75 72 PHE A N 1
ATOM 549 C CA . PHE A 1 72 ? 16.844 5.947 -19.426 1.00 92.75 72 PHE A CA 1
ATOM 550 C C . PHE A 1 72 ? 17.873 6.423 -20.461 1.00 92.75 72 PHE A C 1
ATOM 552 O O . PHE A 1 72 ? 18.889 5.755 -20.661 1.00 92.75 72 PHE A O 1
ATOM 559 N N . SER A 1 73 ? 17.664 7.594 -21.071 1.00 91.25 73 SER A N 1
ATOM 560 C CA . SER A 1 73 ? 18.593 8.165 -22.053 1.00 91.25 73 SER A CA 1
ATOM 561 C C . SER A 1 73 ? 19.961 8.489 -21.452 1.00 91.25 73 SER A C 1
ATOM 563 O O . SER A 1 73 ? 20.970 8.222 -22.101 1.00 91.25 73 SER A O 1
ATOM 565 N N . LYS A 1 74 ? 20.028 8.977 -20.202 1.00 92.31 74 LYS A N 1
ATOM 566 C CA . LYS A 1 74 ? 21.302 9.216 -19.490 1.00 92.31 74 LYS A CA 1
ATOM 567 C C . LYS A 1 74 ? 22.168 7.956 -19.385 1.00 92.31 74 LYS A C 1
ATOM 569 O O . LYS A 1 74 ? 23.390 8.055 -19.405 1.00 92.31 74 LYS A O 1
ATOM 574 N N . LEU A 1 75 ? 21.548 6.778 -19.283 1.00 92.12 75 LEU A N 1
ATOM 575 C CA . LEU A 1 75 ? 22.246 5.489 -19.199 1.00 92.12 75 LEU A CA 1
ATOM 576 C C . LEU A 1 75 ? 22.386 4.773 -20.554 1.00 92.12 75 LEU A C 1
ATOM 578 O O . LEU A 1 75 ? 23.014 3.712 -20.626 1.00 92.12 75 LEU A O 1
ATOM 582 N N . GLY A 1 76 ? 21.827 5.340 -21.629 1.00 89.81 76 GLY A N 1
ATOM 583 C CA . GLY A 1 76 ? 21.793 4.724 -22.957 1.00 89.81 76 GLY A CA 1
ATOM 584 C C . GLY A 1 76 ? 20.850 3.517 -23.051 1.00 89.81 76 GLY A C 1
ATOM 585 O O . GLY A 1 76 ? 21.134 2.578 -23.791 1.00 89.81 76 GLY A O 1
ATOM 586 N N . LEU A 1 77 ? 19.756 3.512 -22.282 1.00 91.38 77 LEU A N 1
ATOM 587 C CA . LEU A 1 77 ? 18.753 2.443 -22.251 1.00 91.38 77 LEU A CA 1
ATOM 588 C C . LEU A 1 77 ? 17.531 2.775 -23.117 1.00 91.38 77 LEU A C 1
ATOM 590 O O . LEU A 1 77 ? 17.114 3.928 -23.230 1.00 91.38 77 LEU A O 1
ATOM 594 N N . LYS A 1 78 ? 16.889 1.746 -23.680 1.00 89.81 78 LYS A N 1
ATOM 595 C CA . LYS A 1 78 ? 15.672 1.898 -24.492 1.00 89.81 78 LYS A CA 1
ATOM 596 C C . LYS A 1 78 ? 14.422 1.999 -23.610 1.00 89.81 78 LYS A C 1
ATOM 598 O O . LYS A 1 78 ? 13.908 0.996 -23.123 1.00 89.81 78 LYS A O 1
ATOM 603 N N . ALA A 1 79 ? 13.889 3.211 -23.445 1.00 90.81 79 ALA A N 1
ATOM 604 C CA . ALA A 1 79 ? 12.671 3.454 -22.657 1.00 90.81 79 ALA A CA 1
ATOM 605 C C . ALA A 1 79 ? 11.385 2.879 -23.292 1.00 90.81 79 ALA A C 1
ATOM 607 O O . ALA A 1 79 ? 10.399 2.645 -22.591 1.00 90.81 79 ALA A O 1
ATOM 608 N N . MET A 1 80 ? 11.375 2.665 -24.614 1.00 90.94 80 MET A N 1
ATOM 609 C CA . MET A 1 80 ? 10.205 2.164 -25.348 1.00 90.94 80 MET A CA 1
ATOM 610 C C . MET A 1 80 ? 9.844 0.728 -24.948 1.00 90.94 80 MET A C 1
ATOM 612 O O . MET A 1 80 ? 8.665 0.429 -24.753 1.00 90.94 80 MET A O 1
ATOM 616 N N . ASP A 1 81 ? 10.852 -0.126 -24.750 1.00 91.94 81 ASP A N 1
ATOM 617 C CA . ASP A 1 81 ? 10.663 -1.527 -24.352 1.00 91.94 81 ASP A CA 1
ATOM 618 C C . ASP A 1 81 ? 10.021 -1.619 -22.963 1.00 91.94 81 ASP A C 1
ATOM 620 O O . ASP A 1 81 ? 9.067 -2.373 -22.750 1.00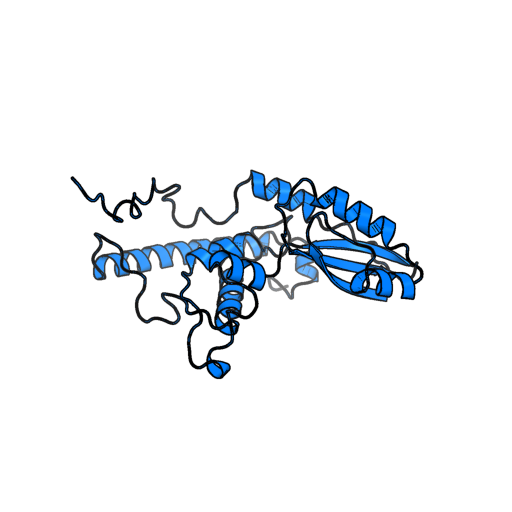 91.94 81 ASP A O 1
ATOM 624 N N . PHE A 1 82 ? 10.475 -0.768 -22.038 1.00 93.69 82 PHE A N 1
ATOM 625 C CA . PHE A 1 82 ? 9.868 -0.621 -20.719 1.00 93.69 82 PHE A CA 1
ATOM 626 C C . PHE A 1 82 ? 8.409 -0.155 -20.816 1.00 93.69 82 PHE A C 1
ATOM 628 O O . PHE A 1 82 ? 7.527 -0.775 -20.222 1.00 93.69 82 PHE A O 1
ATOM 635 N N . ALA A 1 83 ? 8.136 0.914 -21.574 1.00 93.00 83 ALA A N 1
ATOM 636 C CA . ALA A 1 83 ? 6.790 1.474 -21.687 1.00 93.00 83 ALA A CA 1
ATOM 637 C C . ALA A 1 83 ? 5.790 0.457 -22.263 1.00 93.00 83 ALA A C 1
ATOM 639 O O . ALA A 1 83 ? 4.677 0.334 -21.749 1.00 93.00 83 ALA A O 1
ATOM 640 N N . LYS A 1 84 ? 6.198 -0.314 -23.280 1.00 93.12 84 LYS A N 1
ATOM 641 C CA . LYS A 1 84 ? 5.379 -1.385 -23.863 1.00 93.12 84 LYS A CA 1
ATOM 642 C C . LYS A 1 84 ? 5.114 -2.498 -22.849 1.00 93.12 84 LYS A C 1
ATOM 644 O O . LYS A 1 84 ? 3.957 -2.785 -22.558 1.00 93.12 84 LYS A O 1
ATOM 649 N N . SER A 1 85 ? 6.170 -3.040 -22.238 1.00 93.50 85 SER A N 1
ATOM 650 C CA . SER A 1 85 ? 6.061 -4.103 -21.231 1.00 93.50 85 SER A CA 1
ATOM 651 C C . SER A 1 85 ? 5.166 -3.702 -20.050 1.00 93.50 85 SER A C 1
ATOM 653 O O . SER A 1 85 ? 4.333 -4.487 -19.598 1.00 93.50 85 SER A O 1
ATOM 655 N N . PHE A 1 86 ? 5.282 -2.457 -19.579 1.00 94.12 86 PHE A N 1
ATOM 656 C CA . PHE A 1 86 ? 4.441 -1.931 -18.507 1.00 94.12 86 PHE A CA 1
ATOM 657 C C . PHE A 1 86 ? 2.972 -1.799 -18.929 1.00 94.12 86 PHE A C 1
ATOM 659 O O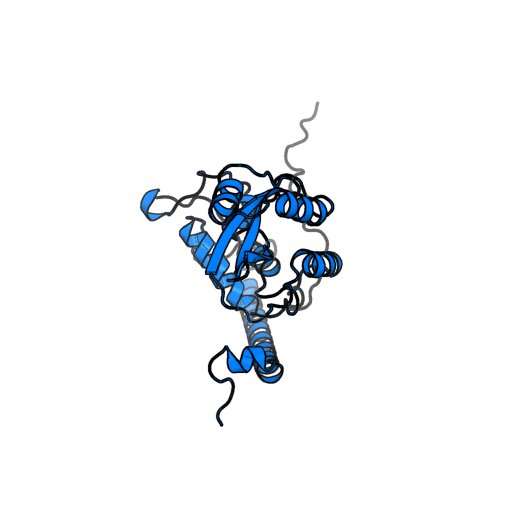 . PHE A 1 86 ? 2.075 -2.163 -18.164 1.00 94.12 86 PHE A O 1
ATOM 666 N N . ASN A 1 87 ? 2.704 -1.277 -20.128 1.00 92.62 87 ASN A N 1
ATOM 667 C CA . ASN A 1 87 ? 1.340 -1.097 -20.619 1.00 92.62 87 ASN A CA 1
ATOM 668 C C . ASN A 1 87 ? 0.641 -2.440 -20.839 1.00 92.62 87 ASN A C 1
ATOM 670 O O . ASN A 1 87 ? -0.495 -2.588 -20.397 1.00 92.62 87 ASN A O 1
ATOM 674 N N . ASP A 1 88 ? 1.325 -3.423 -21.423 1.00 93.31 88 ASP A N 1
ATOM 675 C CA . ASP A 1 88 ? 0.766 -4.757 -21.667 1.00 93.31 88 ASP A CA 1
ATOM 676 C C . ASP A 1 88 ? 0.389 -5.458 -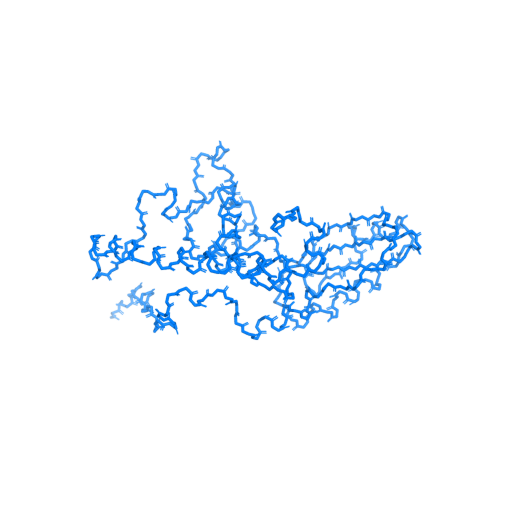20.350 1.00 93.31 88 ASP A C 1
ATOM 678 O O . ASP A 1 88 ? -0.684 -6.050 -20.246 1.00 93.31 88 ASP A O 1
ATOM 682 N N . ARG A 1 89 ? 1.214 -5.308 -19.302 1.00 92.06 89 ARG A N 1
ATOM 683 C CA . ARG A 1 89 ? 0.938 -5.871 -17.967 1.00 92.06 89 ARG A CA 1
ATOM 684 C C . ARG A 1 89 ? -0.158 -5.139 -17.192 1.00 92.06 89 ARG A C 1
ATOM 686 O O . ARG A 1 89 ? -0.845 -5.751 -16.382 1.00 92.06 89 ARG A O 1
ATOM 693 N N . THR A 1 90 ? -0.313 -3.826 -17.369 1.00 93.12 90 THR A N 1
ATOM 694 C CA . THR A 1 90 ? -1.199 -3.016 -16.505 1.00 93.12 90 THR A CA 1
ATOM 695 C C . THR A 1 90 ? -2.537 -2.652 -17.146 1.00 93.12 90 THR A C 1
ATOM 697 O O . THR A 1 90 ? -3.549 -2.571 -16.450 1.00 93.12 90 THR A O 1
ATOM 700 N N . LYS A 1 91 ? -2.594 -2.469 -18.467 1.00 90.06 91 LYS A N 1
ATOM 701 C CA . LYS A 1 91 ? -3.808 -2.056 -19.183 1.00 90.06 91 LYS A CA 1
ATOM 702 C C . LYS A 1 91 ? -5.026 -2.982 -18.987 1.00 90.06 91 LYS A C 1
ATOM 704 O O . LYS A 1 91 ? -6.114 -2.436 -18.824 1.00 90.06 91 LYS A O 1
ATOM 709 N N . PRO A 1 92 ? -4.913 -4.327 -18.971 1.00 88.75 92 PRO A N 1
ATOM 710 C CA . PRO A 1 92 ? -6.098 -5.190 -18.888 1.00 88.75 92 PRO A CA 1
ATOM 711 C C . PRO A 1 92 ? -6.691 -5.316 -17.475 1.00 88.75 92 PRO A C 1
ATOM 713 O O . PRO A 1 92 ? -7.828 -5.763 -17.324 1.00 88.75 92 PRO A O 1
ATOM 716 N N . HIS A 1 93 ? -5.944 -4.952 -16.430 1.00 85.00 93 HIS A N 1
ATOM 717 C CA . HIS A 1 93 ? -6.310 -5.289 -15.049 1.00 85.00 93 HIS A CA 1
ATOM 718 C C . HIS A 1 93 ? -6.702 -4.095 -14.179 1.00 85.00 93 HIS A C 1
ATOM 720 O O . HIS A 1 93 ? -7.349 -4.281 -13.145 1.00 85.00 93 HIS A O 1
ATOM 726 N N . PHE A 1 94 ? -6.330 -2.876 -14.570 1.00 86.44 94 PHE A N 1
ATOM 727 C CA . PHE A 1 94 ? -6.594 -1.678 -13.780 1.00 86.44 94 PHE A CA 1
ATOM 728 C C . PHE A 1 94 ? -7.679 -0.804 -14.397 1.00 86.44 94 PHE A C 1
ATOM 730 O O . PHE A 1 94 ? -7.828 -0.708 -15.609 1.00 86.44 94 PHE A O 1
ATOM 737 N N . LYS A 1 95 ? -8.420 -0.122 -13.519 1.00 80.44 95 LYS A N 1
ATOM 738 C CA . LYS A 1 95 ? -9.320 0.963 -13.915 1.00 80.44 95 LYS A CA 1
ATOM 739 C C . LYS A 1 95 ? -8.508 2.157 -14.415 1.00 80.44 95 LYS A C 1
ATOM 741 O O . LYS A 1 95 ? -7.362 2.354 -14.003 1.00 80.44 95 LYS A O 1
ATOM 746 N N . ASP A 1 96 ? -9.146 2.992 -15.224 1.00 79.56 96 ASP A N 1
ATOM 747 C CA . ASP A 1 96 ? -8.542 4.231 -15.696 1.00 79.56 96 ASP A CA 1
ATOM 748 C C . ASP A 1 96 ? -8.083 5.138 -14.541 1.00 79.56 96 ASP A C 1
ATOM 750 O O . ASP A 1 96 ? -8.714 5.221 -13.483 1.00 79.56 96 ASP A O 1
ATOM 754 N N . ASP A 1 97 ? -6.961 5.828 -14.768 1.00 84.31 97 ASP A N 1
ATOM 755 C CA . ASP A 1 97 ? -6.349 6.809 -13.857 1.00 84.31 97 ASP A CA 1
ATOM 756 C C . ASP A 1 97 ? -5.882 6.276 -12.487 1.00 84.31 97 ASP A C 1
ATOM 758 O O . ASP A 1 97 ? -5.661 7.049 -11.549 1.00 84.31 97 ASP A O 1
ATOM 762 N N . VAL A 1 98 ? -5.644 4.968 -12.364 1.00 90.19 98 VAL A N 1
ATOM 763 C CA . VAL A 1 98 ? -4.920 4.412 -11.212 1.00 90.19 98 VAL A CA 1
ATOM 764 C C . VAL A 1 98 ? -3.418 4.663 -11.369 1.00 90.19 98 VAL A C 1
ATOM 766 O O . VAL A 1 98 ? -2.802 4.241 -12.345 1.00 90.19 98 VAL A O 1
ATOM 769 N N . GLU A 1 99 ? -2.826 5.359 -10.399 1.00 91.81 99 GLU A N 1
ATOM 770 C CA . GLU A 1 99 ? -1.393 5.665 -10.354 1.00 91.81 99 GLU A CA 1
ATOM 771 C C . GLU A 1 99 ? -0.641 4.575 -9.584 1.00 91.81 99 GLU A C 1
ATOM 773 O O . GLU A 1 99 ? -0.863 4.382 -8.389 1.00 91.81 99 GLU A O 1
ATOM 778 N N . LEU A 1 100 ? 0.251 3.863 -10.270 1.00 94.50 100 LEU A N 1
ATOM 779 C CA . LEU A 1 100 ? 1.061 2.788 -9.709 1.00 94.50 100 LEU A CA 1
ATOM 780 C C . LEU A 1 100 ? 2.468 3.286 -9.393 1.00 94.50 100 LEU A C 1
ATOM 782 O O . LEU A 1 100 ? 2.994 4.187 -10.051 1.00 94.50 100 LEU A O 1
ATOM 786 N N . ILE A 1 101 ? 3.084 2.680 -8.383 1.00 95.56 101 ILE A N 1
ATOM 787 C CA . ILE A 1 101 ? 4.486 2.935 -8.059 1.00 95.56 101 ILE A CA 1
ATOM 788 C C . ILE A 1 101 ? 5.315 1.946 -8.867 1.00 95.56 101 ILE A C 1
ATOM 790 O O . ILE A 1 101 ? 5.118 0.741 -8.753 1.00 95.56 101 ILE A O 1
ATOM 794 N N . VAL A 1 102 ? 6.257 2.444 -9.659 1.00 95.31 102 VAL A N 1
ATOM 795 C CA . VAL A 1 102 ? 7.197 1.601 -10.399 1.00 95.31 102 VAL A CA 1
ATOM 796 C C . VAL A 1 102 ? 8.585 1.815 -9.837 1.00 95.31 102 VAL A C 1
ATOM 798 O O . VAL A 1 102 ? 9.084 2.943 -9.818 1.00 95.31 102 VAL A O 1
ATOM 801 N N . ARG A 1 103 ? 9.213 0.741 -9.364 1.00 95.81 103 ARG A N 1
ATOM 802 C CA . ARG A 1 103 ? 10.618 0.766 -8.957 1.00 95.81 103 ARG A CA 1
ATOM 803 C C . ARG A 1 103 ? 11.445 0.126 -10.041 1.00 95.81 103 ARG A C 1
ATOM 805 O O . ARG A 1 103 ? 11.118 -0.970 -10.475 1.00 95.81 103 ARG A O 1
ATOM 812 N N . ILE A 1 104 ? 12.503 0.803 -10.457 1.00 95.25 104 ILE A N 1
ATOM 813 C CA . ILE A 1 104 ? 13.412 0.315 -11.490 1.00 95.25 104 ILE A CA 1
ATOM 814 C C . ILE A 1 104 ? 14.794 0.224 -10.862 1.00 95.25 104 ILE A C 1
ATOM 816 O O . ILE A 1 104 ? 15.298 1.211 -10.325 1.00 95.25 104 ILE A O 1
ATOM 820 N N . GLN A 1 105 ? 15.376 -0.967 -10.900 1.00 96.12 105 GLN A N 1
ATOM 821 C CA . GLN A 1 105 ? 16.750 -1.217 -10.494 1.00 96.12 105 GLN A CA 1
ATOM 822 C C . GLN A 1 105 ? 17.587 -1.412 -11.750 1.00 96.12 105 GLN A C 1
ATOM 824 O O . GLN A 1 105 ? 17.270 -2.272 -12.571 1.00 96.12 105 GLN A O 1
ATOM 829 N N . VAL A 1 106 ? 18.638 -0.609 -11.899 1.00 95.69 106 VAL A N 1
ATOM 830 C CA . VAL A 1 106 ? 19.586 -0.710 -13.013 1.00 95.69 106 VAL A CA 1
ATOM 831 C C . VAL A 1 106 ? 20.908 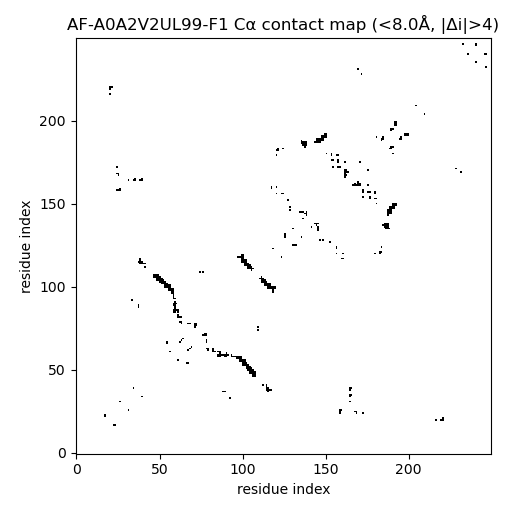-1.248 -12.485 1.00 95.69 106 VAL A C 1
ATOM 833 O O . VAL A 1 106 ? 21.463 -0.702 -11.528 1.00 95.69 106 VAL A O 1
ATOM 836 N N . TYR A 1 107 ? 21.416 -2.304 -13.109 1.00 96.25 107 TYR A N 1
ATOM 837 C CA . TYR A 1 107 ? 22.658 -2.979 -12.735 1.00 96.25 107 TYR A CA 1
ATOM 838 C C . TYR A 1 107 ? 23.858 -2.465 -13.542 1.00 96.25 107 TYR A C 1
ATOM 840 O O . TYR A 1 107 ? 23.719 -1.693 -14.492 1.00 96.25 107 TYR A O 1
ATOM 848 N N . PHE A 1 108 ? 25.065 -2.885 -13.149 1.00 94.38 108 PHE A N 1
ATOM 849 C CA . PHE A 1 108 ? 26.319 -2.447 -13.778 1.00 94.38 108 PHE A CA 1
ATOM 850 C C . PHE A 1 108 ? 26.457 -2.815 -15.261 1.00 94.38 108 PHE A C 1
ATOM 852 O O . PHE A 1 108 ? 27.113 -2.100 -16.012 1.00 94.38 108 PHE A O 1
ATOM 859 N N . ASP A 1 109 ? 25.817 -3.903 -15.678 1.00 93.75 109 ASP A N 1
ATOM 860 C CA . ASP A 1 109 ? 25.785 -4.402 -17.053 1.00 93.75 109 ASP A CA 1
ATOM 861 C C . ASP A 1 109 ? 24.736 -3.686 -17.922 1.00 93.75 109 ASP A C 1
ATOM 863 O O . ASP A 1 109 ? 24.468 -4.116 -19.040 1.00 93.75 109 ASP A O 1
ATOM 867 N N . LYS A 1 110 ? 24.129 -2.602 -17.413 1.00 91.56 110 LYS A N 1
ATOM 868 C CA . LYS A 1 110 ? 23.018 -1.877 -18.049 1.00 91.56 110 LYS A CA 1
ATOM 869 C C . LYS A 1 110 ? 21.759 -2.734 -18.242 1.00 91.56 110 LYS A C 1
ATOM 871 O O . LYS A 1 110 ? 20.830 -2.313 -18.928 1.00 91.56 110 LYS A O 1
ATOM 876 N N . SER A 1 111 ? 21.669 -3.902 -17.606 1.00 92.50 111 SER A N 1
ATOM 877 C CA . SER A 1 111 ? 20.391 -4.595 -17.467 1.00 92.50 111 SER A CA 1
ATOM 878 C C . SER A 1 111 ? 19.532 -3.882 -16.420 1.00 92.50 111 SER A C 1
ATOM 880 O O . SER A 1 111 ? 20.047 -3.268 -15.480 1.00 92.50 111 SER A O 1
ATOM 882 N N . TYR A 1 112 ? 18.212 -3.932 -16.586 1.00 94.25 112 TYR A N 1
ATOM 883 C CA . TYR A 1 112 ? 17.283 -3.363 -15.619 1.00 94.25 112 TYR A CA 1
ATOM 884 C C . TYR A 1 112 ? 16.161 -4.343 -15.301 1.00 94.25 112 TYR A C 1
ATOM 886 O O . TYR A 1 112 ? 15.693 -5.086 -16.162 1.00 94.25 112 TYR A O 1
ATOM 894 N N . LEU A 1 113 ? 15.713 -4.308 -14.052 1.00 95.25 113 LEU A N 1
ATOM 895 C CA . LEU A 1 113 ? 14.501 -4.974 -13.596 1.00 95.25 113 LEU A CA 1
ATOM 896 C C . LEU A 1 113 ? 13.565 -3.928 -13.016 1.00 95.25 113 LEU A C 1
ATOM 898 O O . LEU A 1 113 ? 14.005 -2.952 -12.406 1.00 95.25 113 LEU A O 1
ATOM 902 N N . TYR A 1 114 ? 12.266 -4.133 -13.202 1.00 95.31 114 TYR A N 1
ATOM 903 C CA . TYR A 1 114 ? 11.263 -3.267 -12.611 1.00 95.31 114 TYR A CA 1
ATOM 904 C C . TYR A 1 114 ? 10.230 -4.067 -11.828 1.00 95.31 114 TYR A C 1
ATOM 906 O O . TYR A 1 114 ? 9.840 -5.166 -12.220 1.00 95.31 114 TYR A O 1
ATOM 914 N N . THR A 1 115 ? 9.774 -3.485 -10.725 1.00 95.81 115 THR A N 1
ATOM 915 C CA . THR A 1 115 ? 8.643 -3.977 -9.943 1.00 95.81 115 THR A CA 1
ATOM 916 C C . THR A 1 115 ? 7.521 -2.961 -9.965 1.00 95.81 115 THR A C 1
ATOM 918 O O . THR A 1 115 ? 7.747 -1.746 -9.958 1.00 95.81 115 THR A O 1
ATOM 921 N N . ILE A 1 116 ? 6.297 -3.475 -10.000 1.00 95.56 116 ILE A N 1
ATOM 922 C CA . ILE A 1 116 ? 5.085 -2.676 -9.891 1.00 95.56 116 ILE A CA 1
ATOM 923 C C . ILE A 1 116 ? 4.563 -2.848 -8.466 1.00 95.56 116 ILE A C 1
ATOM 925 O O . ILE A 1 116 ? 4.448 -3.958 -7.957 1.00 95.56 116 ILE A O 1
ATOM 929 N N . GLU A 1 117 ? 4.252 -1.737 -7.816 1.00 94.62 117 GLU A N 1
ATOM 930 C CA . GLU A 1 117 ? 3.657 -1.675 -6.489 1.00 94.62 117 GLU A CA 1
ATOM 931 C C . GLU A 1 117 ? 2.282 -0.991 -6.568 1.00 94.62 117 GLU A C 1
ATOM 933 O O . GLU A 1 117 ? 2.052 -0.128 -7.430 1.00 94.62 117 GLU A O 1
ATOM 938 N N . PRO A 1 118 ? 1.359 -1.322 -5.645 1.00 93.94 118 PRO A N 1
ATOM 939 C CA . PRO A 1 118 ? 0.081 -0.635 -5.556 1.00 93.94 118 PRO A CA 1
ATOM 940 C C . PRO A 1 118 ? 0.274 0.865 -5.255 1.00 93.94 118 PRO A C 1
ATOM 942 O O . PRO A 1 118 ? 1.326 1.268 -4.737 1.00 93.94 118 PRO A O 1
ATOM 945 N N . PRO A 1 119 ? -0.759 1.694 -5.502 1.00 94.94 119 PRO A N 1
ATOM 946 C CA . PRO A 1 119 ? -0.712 3.133 -5.261 1.00 94.94 119 PRO A CA 1
ATOM 947 C C . PRO A 1 119 ? -0.192 3.522 -3.860 1.00 94.94 119 PRO A C 1
ATOM 949 O O . PRO A 1 119 ? -0.256 2.747 -2.888 1.00 94.94 119 PRO A O 1
ATOM 952 N N . PRO A 1 120 ? 0.334 4.748 -3.689 1.00 94.88 120 PRO A N 1
ATOM 953 C CA . PRO A 1 120 ? 0.726 5.223 -2.370 1.00 94.88 120 PRO A CA 1
ATOM 954 C C . PRO A 1 120 ? -0.495 5.317 -1.447 1.00 94.88 120 PRO A C 1
ATOM 956 O O . PRO A 1 120 ? -1.609 5.593 -1.883 1.00 94.88 120 PRO A O 1
ATOM 959 N N . THR A 1 121 ? -0.286 5.154 -0.140 1.00 95.06 121 THR A N 1
ATOM 960 C CA . THR A 1 121 ? -1.366 5.241 0.858 1.00 95.06 121 THR A CA 1
ATOM 961 C C . THR A 1 121 ? -2.116 6.576 0.781 1.00 95.06 121 THR A C 1
ATOM 963 O O . THR A 1 121 ? -3.329 6.605 0.938 1.00 95.06 121 THR A O 1
ATOM 966 N N . ALA A 1 122 ? -1.419 7.675 0.464 1.00 94.38 122 ALA A N 1
ATOM 967 C CA . ALA A 1 122 ? -2.038 8.985 0.257 1.00 94.38 122 ALA A CA 1
ATOM 968 C C . ALA A 1 122 ? -3.084 8.970 -0.870 1.00 94.38 122 ALA A C 1
ATOM 970 O O . ALA A 1 122 ? -4.138 9.584 -0.730 1.00 94.38 122 ALA A O 1
ATOM 971 N N . TRP A 1 123 ? -2.822 8.241 -1.962 1.00 94.75 123 TRP A N 1
ATOM 972 C CA . TRP A 1 123 ? -3.780 8.083 -3.056 1.00 94.75 123 TRP A CA 1
ATOM 973 C C . TRP A 1 123 ? -5.026 7.331 -2.577 1.00 94.75 123 TRP A C 1
ATOM 975 O O . TRP A 1 123 ? -6.143 7.784 -2.817 1.00 94.75 123 TRP A O 1
ATOM 985 N N . PHE A 1 124 ? -4.851 6.245 -1.815 1.00 94.94 124 PHE A N 1
ATOM 986 C CA . PHE A 1 124 ? -5.971 5.497 -1.236 1.00 94.94 124 PHE A CA 1
ATOM 987 C C . PHE A 1 124 ? -6.812 6.337 -0.267 1.00 94.94 124 PHE A C 1
ATOM 989 O O . PHE A 1 124 ? -8.036 6.325 -0.369 1.00 94.94 124 PHE A O 1
ATOM 996 N N . ILE A 1 125 ? -6.173 7.111 0.615 1.00 94.69 125 ILE A N 1
ATOM 997 C CA . ILE A 1 125 ? -6.862 8.000 1.563 1.00 94.69 125 ILE A CA 1
ATOM 998 C C . ILE A 1 125 ? -7.687 9.052 0.810 1.00 94.69 125 ILE A C 1
ATOM 1000 O O . ILE A 1 125 ? -8.866 9.234 1.099 1.00 94.69 125 ILE A O 1
ATOM 1004 N N . LEU A 1 126 ? -7.109 9.708 -0.203 1.00 93.62 126 LEU A N 1
ATOM 1005 C CA . LEU A 1 126 ? -7.834 10.696 -1.010 1.00 93.62 126 LEU A CA 1
ATOM 1006 C C . LEU A 1 126 ? -9.040 10.081 -1.731 1.00 93.62 126 LEU A C 1
ATOM 1008 O O . LEU A 1 126 ? -10.101 10.701 -1.792 1.00 93.62 126 LEU A O 1
ATOM 1012 N N . ARG A 1 127 ? -8.909 8.850 -2.238 1.00 92.75 127 ARG A N 1
ATOM 1013 C CA . ARG A 1 127 ? -10.007 8.137 -2.907 1.00 92.75 127 ARG A CA 1
ATOM 1014 C C . ARG A 1 127 ? -11.101 7.710 -1.931 1.00 92.75 127 ARG A C 1
ATOM 1016 O O . ARG A 1 127 ? -12.271 7.896 -2.257 1.00 92.75 127 ARG A O 1
ATOM 1023 N N . ALA A 1 128 ? -10.741 7.211 -0.748 1.00 92.56 128 ALA A N 1
ATOM 1024 C CA . ALA A 1 128 ? -11.694 6.855 0.304 1.00 92.56 128 ALA A CA 1
ATOM 1025 C C . ALA A 1 128 ? -12.499 8.078 0.777 1.00 92.56 128 ALA A C 1
ATOM 1027 O O . ALA A 1 128 ? -13.716 8.005 0.921 1.00 92.56 128 ALA A O 1
ATOM 1028 N N . LEU A 1 129 ? -11.831 9.228 0.914 1.00 93.38 129 LEU A N 1
ATOM 1029 C CA . LEU A 1 129 ? -12.441 10.494 1.329 1.00 93.38 129 LEU A CA 1
ATOM 1030 C C . LEU A 1 129 ? -13.091 11.281 0.182 1.00 93.38 129 LEU A C 1
ATOM 1032 O O . LEU A 1 129 ? -13.662 12.342 0.423 1.00 93.38 129 LEU A O 1
ATOM 1036 N N . ARG A 1 130 ? -12.986 10.794 -1.062 1.00 93.38 130 ARG A N 1
ATOM 1037 C CA . ARG A 1 130 ? -13.453 11.475 -2.285 1.00 93.38 130 ARG A CA 1
ATOM 1038 C C . ARG A 1 130 ? -12.919 12.909 -2.433 1.00 93.38 130 ARG A C 1
ATOM 1040 O O . ARG A 1 130 ? -13.610 13.774 -2.962 1.00 93.38 130 ARG A O 1
ATOM 1047 N N . LYS A 1 131 ? -11.679 13.147 -1.999 1.00 92.75 131 LYS A N 1
ATOM 1048 C CA . LYS A 1 131 ? -10.997 14.447 -2.087 1.00 92.75 131 LYS A CA 1
ATOM 1049 C C . LYS A 1 131 ? -9.985 14.487 -3.225 1.00 92.75 131 LYS A C 1
ATOM 1051 O O . LYS A 1 131 ? -9.352 13.480 -3.549 1.00 92.75 131 LYS A O 1
ATOM 1056 N N . LYS A 1 132 ? -9.795 15.663 -3.823 1.00 92.19 132 LYS A N 1
ATOM 1057 C CA . LYS A 1 132 ? -8.768 15.893 -4.853 1.00 92.19 132 LYS A CA 1
ATOM 1058 C C . LYS A 1 132 ? -7.430 16.314 -4.242 1.00 92.19 132 LYS A C 1
ATOM 1060 O O . LYS A 1 132 ? -7.315 16.676 -3.069 1.00 92.19 132 LYS A O 1
ATOM 1065 N N . ARG A 1 133 ? -6.379 16.289 -5.070 1.00 85.12 133 ARG A N 1
ATOM 1066 C CA . ARG A 1 133 ? -5.054 16.807 -4.696 1.00 85.12 133 ARG A CA 1
ATOM 1067 C C . ARG A 1 133 ? -5.187 18.276 -4.269 1.00 85.12 133 ARG A C 1
ATOM 1069 O O . ARG A 1 133 ? -5.822 19.045 -4.979 1.00 85.12 133 ARG A O 1
ATOM 1076 N N . ARG A 1 134 ? -4.531 18.655 -3.163 1.00 89.81 134 ARG A N 1
ATOM 1077 C CA . ARG A 1 134 ? -4.570 19.982 -2.497 1.00 89.81 134 ARG A CA 1
ATOM 1078 C C . ARG A 1 134 ? -5.790 20.271 -1.618 1.00 89.81 134 ARG A C 1
ATOM 1080 O O . ARG A 1 134 ? -5.776 21.277 -0.920 1.00 89.81 134 ARG A O 1
ATOM 1087 N N . GLU A 1 135 ? -6.796 19.406 -1.556 1.00 92.25 135 GLU A N 1
ATOM 1088 C CA . GLU A 1 135 ? -7.923 19.612 -0.629 1.00 92.25 135 GLU A CA 1
ATOM 1089 C C . GLU A 1 135 ? -7.594 19.198 0.812 1.00 92.25 135 GLU A C 1
ATOM 1091 O O . GLU A 1 135 ? -8.291 19.602 1.738 1.00 92.25 135 GLU A O 1
ATOM 1096 N N . THR A 1 136 ? -6.510 18.450 1.019 1.00 93.25 136 THR A N 1
ATOM 1097 C CA . THR A 1 136 ? -6.004 18.032 2.335 1.00 93.25 136 THR A CA 1
ATOM 1098 C C . THR A 1 136 ? -4.705 18.752 2.686 1.00 93.25 136 THR A C 1
ATOM 1100 O O . THR A 1 136 ? -3.904 19.051 1.796 1.00 93.25 136 THR A O 1
ATOM 1103 N N . GLY A 1 137 ? -4.455 18.978 3.973 1.00 93.00 137 GLY A N 1
ATOM 1104 C CA . GLY A 1 137 ? -3.193 19.527 4.464 1.00 93.00 137 GLY A CA 1
ATOM 1105 C C . GLY A 1 137 ? -3.059 19.397 5.981 1.00 93.00 137 GLY A C 1
ATOM 1106 O O . GLY A 1 137 ? -4.059 19.161 6.656 1.00 93.00 137 GLY A O 1
ATOM 1107 N N . PRO A 1 138 ? -1.839 19.536 6.519 1.00 95.25 138 PRO A N 1
ATOM 1108 C CA . PRO A 1 138 ? -1.576 19.324 7.938 1.00 95.25 138 PRO A CA 1
ATOM 1109 C C . PRO A 1 138 ? -2.313 20.354 8.805 1.00 95.25 138 PRO A C 1
ATOM 1111 O O . PRO A 1 138 ? -2.307 21.552 8.506 1.00 95.25 138 PRO A O 1
ATOM 1114 N N . VAL A 1 139 ? -2.902 19.878 9.906 1.00 95.12 139 VAL A N 1
ATOM 1115 C CA . VAL A 1 139 ? -3.652 20.689 10.881 1.00 95.12 139 VAL A CA 1
ATOM 1116 C C . VAL A 1 139 ? -2.873 21.910 11.388 1.00 95.12 139 VAL A C 1
ATOM 1118 O O . VAL A 1 139 ? -3.450 22.989 11.330 1.00 95.12 139 VAL A O 1
ATOM 1121 N N . PRO A 1 140 ? -1.587 21.830 11.799 1.00 94.94 140 PRO A N 1
ATOM 1122 C CA . PRO A 1 140 ? -0.878 23.014 12.301 1.00 94.94 140 PRO A CA 1
ATOM 1123 C C . PRO A 1 140 ? -0.693 24.119 11.250 1.00 94.94 140 PRO A C 1
ATOM 1125 O O . PRO A 1 140 ? -0.541 25.275 11.616 1.00 94.94 140 PRO A O 1
ATOM 1128 N N . ILE A 1 141 ? -0.726 23.791 9.952 1.00 94.75 141 ILE A N 1
ATOM 1129 C CA . ILE A 1 141 ? -0.595 24.786 8.874 1.00 94.75 141 ILE A CA 1
ATOM 1130 C C . ILE A 1 141 ? -1.962 25.365 8.489 1.00 94.75 141 ILE A C 1
ATOM 1132 O O . ILE A 1 141 ? -2.062 26.535 8.138 1.00 94.75 141 ILE A O 1
ATOM 1136 N N . ARG A 1 142 ? -3.025 24.551 8.517 1.00 93.75 142 ARG A N 1
ATOM 1137 C CA . ARG A 1 142 ? -4.371 24.966 8.081 1.00 93.75 142 ARG A CA 1
ATOM 1138 C C . ARG A 1 142 ? -5.283 25.464 9.201 1.00 93.75 142 ARG A C 1
ATOM 1140 O O . ARG A 1 142 ? -6.284 26.110 8.908 1.00 93.75 142 ARG A O 1
ATOM 1147 N N . GLY A 1 143 ? -5.002 25.101 10.448 1.00 93.62 143 GLY A N 1
ATOM 1148 C CA . GLY A 1 143 ? -5.839 25.393 11.613 1.00 93.62 143 GLY A CA 1
ATOM 1149 C C . GLY A 1 143 ? -7.140 24.584 11.706 1.00 93.62 143 GLY A C 1
ATOM 1150 O O . GLY A 1 143 ? -7.929 24.828 12.609 1.00 93.62 143 GLY A O 1
ATOM 1151 N N . HIS A 1 144 ? -7.398 23.632 10.801 1.00 93.75 144 HIS A N 1
ATOM 1152 C CA . HIS A 1 144 ? -8.615 22.810 10.810 1.00 93.75 144 HIS A CA 1
ATOM 1153 C C . HIS A 1 144 ? -8.375 21.400 10.251 1.00 93.75 144 HIS A C 1
ATOM 1155 O O . HIS A 1 144 ? -7.463 21.172 9.450 1.00 93.75 144 HIS A O 1
ATOM 1161 N N . TYR A 1 145 ? -9.228 20.451 10.648 1.00 94.50 145 TYR A N 1
ATOM 1162 C CA . TYR A 1 145 ? -9.244 19.098 10.088 1.00 94.50 145 TYR A CA 1
ATOM 1163 C C . TYR A 1 145 ? -9.891 19.083 8.698 1.00 94.50 145 TYR A C 1
ATOM 1165 O O . TYR A 1 145 ? -10.911 19.722 8.455 1.00 94.50 145 TYR A O 1
ATOM 1173 N N . SER A 1 146 ? -9.305 18.322 7.773 1.00 92.56 146 SER A N 1
ATOM 1174 C CA . SER A 1 146 ? -9.734 18.279 6.368 1.00 92.56 146 SER A CA 1
ATOM 1175 C C . SER A 1 146 ? -10.978 17.412 6.144 1.00 92.56 146 SER A C 1
ATOM 1177 O O . SER A 1 146 ? -11.781 17.695 5.250 1.00 92.56 146 SER A O 1
ATOM 1179 N N . ALA A 1 147 ? -11.092 16.305 6.881 1.00 93.19 147 ALA A N 1
ATOM 1180 C CA . ALA A 1 147 ? -12.204 15.356 6.838 1.00 93.19 147 ALA A CA 1
ATOM 1181 C C . ALA A 1 147 ? -12.172 14.428 8.055 1.00 93.19 147 ALA A C 1
ATOM 1183 O O . ALA A 1 147 ? -11.139 14.302 8.714 1.00 93.19 147 ALA A O 1
ATOM 1184 N N . LEU A 1 148 ? -13.296 13.750 8.282 1.00 93.69 148 LEU A N 1
ATOM 1185 C CA . LEU A 1 148 ? -13.454 12.685 9.261 1.00 93.69 148 LEU A CA 1
ATOM 1186 C C . LEU A 1 148 ? -13.342 11.317 8.569 1.00 93.69 148 LEU A C 1
ATOM 1188 O O . LEU A 1 148 ? -13.932 11.117 7.506 1.00 93.69 148 LEU A O 1
ATOM 1192 N N . MET A 1 149 ? -12.605 10.382 9.164 1.00 93.06 149 MET A N 1
ATOM 1193 C CA . MET A 1 149 ? -12.437 9.012 8.672 1.00 93.06 149 MET A CA 1
ATOM 1194 C C . MET A 1 149 ? -12.609 8.004 9.811 1.00 93.06 149 MET A C 1
ATOM 1196 O O . MET A 1 149 ? -12.219 8.267 10.948 1.00 93.06 149 MET A O 1
ATOM 1200 N N . THR A 1 150 ? -13.178 6.835 9.518 1.00 93.56 150 THR A N 1
ATOM 1201 C CA . THR A 1 150 ? -13.268 5.731 10.485 1.00 93.56 150 THR A CA 1
ATOM 1202 C C . THR A 1 150 ? -12.045 4.822 10.385 1.00 93.56 150 THR A C 1
ATOM 1204 O O . THR A 1 150 ? -11.416 4.708 9.328 1.00 93.56 150 THR A O 1
ATOM 1207 N N . LEU A 1 151 ? -11.708 4.134 11.481 1.00 91.69 151 LEU A N 1
ATOM 1208 C CA . LEU A 1 151 ? -10.626 3.145 11.476 1.00 91.69 151 LEU A CA 1
ATOM 1209 C C . LEU A 1 151 ? -10.902 1.998 10.496 1.00 91.69 151 LEU A C 1
ATOM 1211 O O . LEU A 1 151 ? -9.970 1.521 9.859 1.00 91.69 151 LEU A O 1
ATOM 1215 N N . GLU A 1 152 ? -12.164 1.613 10.299 1.00 91.56 152 GLU A N 1
ATOM 1216 C CA . GLU A 1 152 ? -12.578 0.589 9.328 1.00 91.56 152 GLU A CA 1
ATOM 1217 C C . GLU A 1 152 ? -12.062 0.887 7.911 1.00 91.56 152 GLU A C 1
ATOM 1219 O O . GLU A 1 152 ? -11.487 0.018 7.256 1.00 91.56 152 GLU A O 1
ATOM 1224 N N . MET A 1 153 ? -12.169 2.143 7.459 1.00 92.50 153 MET A N 1
ATOM 1225 C CA . MET A 1 153 ? -11.622 2.554 6.162 1.00 92.50 153 MET A CA 1
ATOM 1226 C C . MET A 1 153 ? -10.099 2.394 6.119 1.00 92.50 153 MET A C 1
ATOM 1228 O O . MET A 1 153 ? -9.543 1.995 5.097 1.00 92.50 153 MET A O 1
ATOM 1232 N N . ALA A 1 154 ? -9.407 2.672 7.228 1.00 94.31 154 ALA A N 1
ATOM 1233 C CA . ALA A 1 154 ? -7.965 2.467 7.319 1.00 94.31 154 ALA A CA 1
ATOM 1234 C C . ALA A 1 154 ? -7.581 0.976 7.288 1.00 94.31 154 ALA A C 1
ATOM 1236 O O . ALA A 1 154 ? -6.561 0.645 6.681 1.00 94.31 154 ALA A O 1
ATOM 1237 N N . TYR A 1 155 ? -8.395 0.086 7.873 1.00 93.62 155 TYR A N 1
ATOM 1238 C CA . TYR A 1 155 ? -8.229 -1.369 7.757 1.00 93.62 155 TYR A CA 1
ATOM 1239 C C . TYR A 1 155 ? -8.336 -1.827 6.301 1.00 93.62 155 TYR A C 1
ATOM 1241 O O . TYR A 1 155 ? -7.426 -2.499 5.818 1.00 93.62 155 TYR A O 1
ATOM 1249 N N . GLU A 1 156 ? -9.361 -1.396 5.565 1.00 92.75 156 GLU A N 1
ATOM 1250 C CA . GLU A 1 156 ? -9.511 -1.742 4.142 1.00 92.75 156 GLU A CA 1
ATOM 1251 C C . GLU A 1 156 ? -8.337 -1.237 3.284 1.00 92.75 156 GLU A C 1
ATOM 1253 O O . GLU A 1 156 ? -7.813 -1.956 2.430 1.00 92.75 156 GLU A O 1
ATOM 1258 N N . ILE A 1 157 ? -7.830 -0.030 3.561 1.00 94.19 157 ILE A N 1
ATOM 1259 C CA . ILE A 1 157 ? -6.634 0.498 2.885 1.00 94.19 157 ILE A CA 1
ATOM 1260 C C . ILE A 1 157 ? -5.385 -0.331 3.233 1.00 94.19 157 ILE A C 1
ATOM 1262 O O . ILE A 1 157 ? -4.554 -0.598 2.361 1.00 94.19 157 ILE A O 1
ATOM 1266 N N . ALA A 1 158 ? -5.233 -0.750 4.491 1.00 94.19 158 ALA A N 1
ATOM 1267 C CA . ALA A 1 158 ? -4.091 -1.538 4.954 1.00 94.19 158 ALA A CA 1
ATOM 1268 C C . ALA A 1 158 ? -4.057 -2.957 4.355 1.00 94.19 158 ALA A C 1
ATOM 1270 O O . ALA A 1 158 ? -2.968 -3.479 4.076 1.00 94.19 158 ALA A O 1
ATOM 1271 N N . LYS A 1 159 ? -5.225 -3.566 4.105 1.00 92.88 159 LYS A N 1
ATOM 1272 C CA . LYS A 1 159 ? -5.342 -4.866 3.418 1.00 92.88 159 LYS A CA 1
ATOM 1273 C C . LYS A 1 159 ? -4.704 -4.838 2.032 1.00 92.88 159 LYS A C 1
ATOM 1275 O O . LYS A 1 159 ? -3.969 -5.754 1.678 1.00 92.88 159 LYS A O 1
ATOM 1280 N N . MET A 1 160 ? -4.901 -3.747 1.292 1.00 92.44 160 MET A N 1
ATOM 1281 C CA . MET A 1 160 ? -4.400 -3.576 -0.079 1.00 92.44 160 MET A CA 1
ATOM 1282 C C . MET A 1 160 ? -2.911 -3.214 -0.176 1.00 92.44 160 MET A C 1
ATOM 1284 O O . MET A 1 160 ? -2.394 -3.019 -1.278 1.00 92.44 160 MET A O 1
ATOM 1288 N N . LYS A 1 161 ? -2.208 -3.096 0.958 1.00 92.31 161 LYS A N 1
ATOM 1289 C CA . LYS A 1 161 ? -0.797 -2.689 0.997 1.00 92.31 161 LYS A CA 1
ATOM 1290 C C . LYS A 1 161 ? 0.050 -3.590 1.915 1.00 92.31 161 LYS A C 1
ATOM 1292 O O . LYS A 1 161 ? 0.598 -3.101 2.909 1.00 92.31 161 LYS A O 1
ATOM 1297 N N . PRO A 1 162 ? 0.168 -4.898 1.611 1.00 92.69 162 PRO A N 1
ATOM 1298 C CA . PRO A 1 162 ? 1.097 -5.781 2.312 1.00 92.69 162 PRO A CA 1
ATOM 1299 C C . PRO A 1 162 ? 2.557 -5.433 1.976 1.00 92.69 162 PRO A C 1
ATOM 1301 O O . PRO A 1 162 ? 2.837 -4.632 1.081 1.00 92.69 162 PRO A O 1
ATOM 1304 N N . ARG A 1 163 ? 3.511 -6.039 2.695 1.00 90.19 163 ARG A N 1
ATOM 1305 C CA . ARG A 1 163 ? 4.944 -5.892 2.378 1.00 90.19 163 ARG A CA 1
ATOM 1306 C C . ARG A 1 163 ? 5.323 -6.675 1.124 1.00 90.19 163 ARG A C 1
ATOM 1308 O O . ARG A 1 163 ? 6.109 -6.178 0.326 1.00 90.19 163 ARG A O 1
ATOM 1315 N N . SER A 1 164 ? 4.775 -7.878 0.985 1.00 89.88 164 SER A N 1
ATOM 1316 C CA . SER A 1 164 ? 4.919 -8.746 -0.179 1.00 89.88 164 SER A CA 1
ATOM 1317 C C . SER A 1 164 ? 3.568 -9.377 -0.492 1.00 89.88 164 SER A C 1
ATOM 1319 O O . SER A 1 164 ? 2.842 -9.773 0.418 1.00 89.88 164 SER A O 1
ATOM 1321 N N . TRP A 1 165 ? 3.231 -9.492 -1.775 1.00 91.06 165 TRP A N 1
ATOM 1322 C CA . TRP A 1 165 ? 2.000 -10.157 -2.203 1.00 91.06 165 TRP A CA 1
ATOM 1323 C C . TRP A 1 165 ? 2.081 -11.684 -2.106 1.00 91.06 165 TRP A C 1
ATOM 1325 O O . TRP A 1 165 ? 1.040 -12.334 -2.027 1.00 91.06 165 TRP A O 1
ATOM 1335 N N . GLY A 1 166 ? 3.289 -12.259 -2.034 1.00 89.38 166 GLY A N 1
ATOM 1336 C CA . GLY A 1 166 ? 3.480 -13.695 -1.805 1.00 89.38 166 GLY A CA 1
ATOM 1337 C C . GLY A 1 166 ? 2.960 -14.144 -0.435 1.00 89.38 166 GLY A C 1
ATOM 1338 O O . GLY A 1 166 ? 2.251 -15.144 -0.346 1.00 89.38 166 GLY A O 1
ATOM 1339 N N . ARG A 1 167 ? 3.232 -13.348 0.610 1.00 88.62 167 ARG A N 1
ATOM 1340 C CA . ARG A 1 167 ? 2.735 -13.535 1.986 1.00 88.62 167 ARG A CA 1
ATOM 1341 C C . ARG A 1 167 ? 1.993 -12.274 2.455 1.00 88.62 167 ARG A C 1
ATOM 1343 O O . ARG A 1 167 ? 2.582 -11.435 3.132 1.00 88.62 167 ARG A O 1
ATOM 1350 N N . PRO A 1 168 ? 0.711 -12.112 2.089 1.00 89.44 168 PRO A N 1
ATOM 1351 C CA . PRO A 1 168 ? -0.059 -10.891 2.350 1.00 89.44 168 PRO A CA 1
ATOM 1352 C C . PRO A 1 168 ? -0.494 -10.727 3.811 1.00 89.44 168 PRO A C 1
ATOM 1354 O O . PRO A 1 168 ? -0.859 -9.626 4.233 1.00 89.44 168 PRO A O 1
ATOM 1357 N N . GLU A 1 169 ? -0.463 -11.814 4.580 1.00 89.12 169 GLU A N 1
ATOM 1358 C CA . GLU A 1 169 ? -0.657 -11.826 6.034 1.00 89.12 169 GLU A CA 1
ATOM 1359 C C . GLU A 1 169 ? 0.386 -10.956 6.729 1.00 89.12 169 GLU A C 1
ATOM 1361 O O . GLU A 1 169 ? 0.068 -10.228 7.669 1.00 89.12 169 GLU A O 1
ATOM 1366 N N . TYR A 1 170 ? 1.607 -10.975 6.192 1.00 86.56 170 TYR A N 1
ATOM 1367 C CA . TYR A 1 170 ? 2.759 -10.310 6.757 1.00 86.56 170 TYR A CA 1
ATOM 1368 C C . TYR A 1 170 ? 3.038 -8.938 6.103 1.00 86.56 170 TYR A C 1
ATOM 1370 O O . TYR A 1 170 ? 3.089 -8.811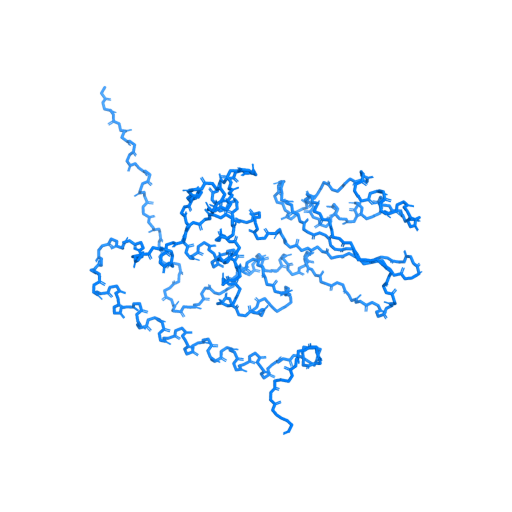 4.872 1.00 86.56 170 TYR A O 1
ATOM 1378 N N . PRO A 1 171 ? 3.317 -7.879 6.888 1.00 89.88 171 PRO A N 1
ATOM 1379 C CA . PRO A 1 171 ? 3.182 -7.762 8.342 1.00 89.88 171 PRO A CA 1
ATOM 1380 C C . PRO A 1 171 ? 1.720 -7.756 8.790 1.00 89.88 171 PRO A C 1
ATOM 1382 O O . PRO A 1 171 ? 0.835 -7.387 8.015 1.00 89.88 171 PRO A O 1
ATOM 1385 N N . LEU A 1 172 ? 1.486 -8.082 10.062 1.00 91.69 172 LEU A N 1
ATOM 1386 C CA . LEU A 1 172 ? 0.152 -8.099 10.666 1.00 91.69 172 LEU A CA 1
ATOM 1387 C C . LEU A 1 172 ? -0.636 -6.806 10.392 1.00 91.69 172 LEU A C 1
ATOM 1389 O O . LEU A 1 172 ? -0.079 -5.698 10.329 1.00 91.69 172 LEU A O 1
ATOM 1393 N N . ILE A 1 173 ? -1.944 -6.951 10.174 1.00 93.56 173 ILE A N 1
ATOM 1394 C CA . ILE A 1 173 ? -2.817 -5.852 9.741 1.00 93.56 173 ILE A CA 1
ATOM 1395 C C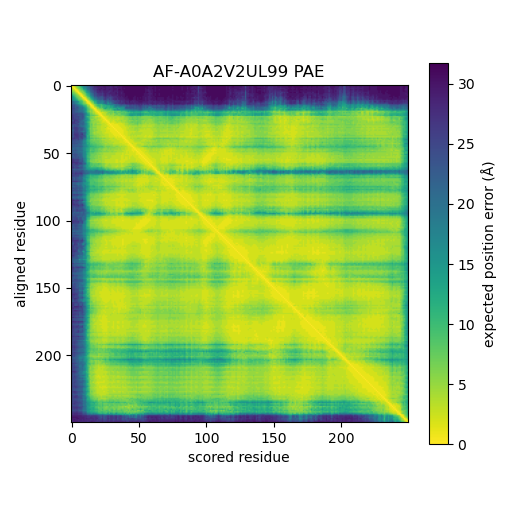 . ILE A 1 173 ? -2.879 -4.737 10.788 1.00 93.56 173 ILE A C 1
ATOM 1397 O O . ILE A 1 173 ? -2.817 -3.561 10.437 1.00 93.56 173 ILE A O 1
ATOM 1401 N N . GLU A 1 174 ? -2.868 -5.096 12.066 1.00 92.25 174 GLU A N 1
ATOM 1402 C CA . GLU A 1 174 ? -2.864 -4.205 13.223 1.00 92.25 174 GLU A CA 1
ATOM 1403 C C . GLU A 1 174 ? -1.653 -3.253 13.174 1.00 92.25 174 GLU A C 1
ATOM 1405 O O . GLU A 1 174 ? -1.766 -2.049 13.421 1.00 92.25 174 GLU A O 1
ATOM 1410 N N . THR A 1 175 ? -0.493 -3.761 12.744 1.00 93.50 175 THR A N 1
ATOM 1411 C CA . THR A 1 175 ? 0.734 -2.971 12.556 1.00 93.50 175 THR A CA 1
ATOM 1412 C C . THR A 1 175 ? 0.660 -2.084 11.313 1.00 93.50 175 THR A C 1
ATOM 1414 O O . THR A 1 175 ? 1.113 -0.933 11.332 1.00 93.50 175 THR A O 1
ATOM 1417 N N . ARG A 1 176 ? 0.077 -2.584 10.216 1.00 94.88 176 ARG A N 1
ATOM 1418 C CA . ARG A 1 176 ? -0.107 -1.805 8.979 1.00 94.88 176 ARG A CA 1
ATOM 1419 C C . ARG A 1 176 ? -1.045 -0.622 9.189 1.00 94.88 176 ARG A C 1
ATOM 1421 O O . ARG A 1 176 ? -0.734 0.484 8.744 1.00 94.88 176 ARG A O 1
ATOM 1428 N N . VAL A 1 177 ? -2.147 -0.830 9.902 1.00 95.44 177 VAL A N 1
ATOM 1429 C CA . VAL A 1 177 ? -3.174 0.189 10.155 1.00 95.44 177 VAL A CA 1
ATOM 1430 C C . VAL A 1 177 ? -2.594 1.382 10.896 1.00 95.44 177 VAL A C 1
ATOM 1432 O O . VAL A 1 177 ? -2.814 2.510 10.469 1.00 95.44 177 VAL A O 1
ATOM 1435 N N . ARG A 1 178 ? -1.747 1.168 11.911 1.00 95.81 178 ARG A N 1
ATOM 1436 C CA . ARG A 1 178 ? -1.059 2.267 12.617 1.00 95.81 178 ARG A CA 1
ATOM 1437 C C . ARG A 1 178 ? -0.275 3.176 11.666 1.00 95.81 178 ARG A C 1
ATOM 1439 O O . ARG A 1 178 ? -0.292 4.396 11.814 1.00 95.81 178 ARG A O 1
ATOM 1446 N N . ARG A 1 179 ? 0.375 2.604 10.645 1.00 96.31 179 ARG A N 1
ATOM 1447 C CA . ARG A 1 179 ? 1.107 3.381 9.627 1.00 96.31 179 ARG A CA 1
ATOM 1448 C C . ARG A 1 179 ? 0.164 4.178 8.727 1.00 96.31 179 ARG A C 1
ATOM 1450 O O . ARG A 1 179 ? 0.471 5.325 8.403 1.00 96.31 179 ARG A O 1
ATOM 1457 N N . VAL A 1 180 ? -0.964 3.585 8.332 1.00 96.19 180 VAL A N 1
ATOM 1458 C CA . VAL A 1 180 ? -1.998 4.249 7.520 1.00 96.19 180 VAL A CA 1
ATOM 1459 C C . VAL A 1 180 ? -2.640 5.396 8.300 1.00 96.19 180 VAL A C 1
ATOM 1461 O O . VAL A 1 180 ? -2.712 6.508 7.781 1.00 96.19 180 VAL A O 1
ATOM 1464 N N . VAL A 1 181 ? -3.018 5.158 9.558 1.00 96.25 181 VAL A N 1
ATOM 1465 C CA . VAL A 1 181 ? -3.591 6.163 10.464 1.00 96.25 181 VAL A CA 1
ATOM 1466 C C . VAL A 1 181 ? -2.609 7.311 10.681 1.00 96.25 181 VAL A C 1
ATOM 1468 O O . VAL A 1 181 ? -2.952 8.463 10.434 1.00 96.25 181 VAL A O 1
ATOM 1471 N N . GLY A 1 182 ? -1.345 7.013 11.002 1.00 96.44 182 GLY A N 1
ATOM 1472 C CA . GLY A 1 182 ? -0.316 8.045 11.154 1.00 96.44 182 GLY A CA 1
ATOM 1473 C C . GLY A 1 182 ? -0.080 8.861 9.877 1.00 96.44 182 GLY A C 1
ATOM 1474 O O . GLY A 1 182 ? 0.207 10.055 9.941 1.00 96.44 182 GLY A O 1
ATOM 1475 N N . GLN A 1 183 ? -0.225 8.253 8.695 1.00 96.38 183 GLN A N 1
ATOM 1476 C CA . GLN A 1 183 ? -0.177 8.991 7.432 1.00 96.38 183 GLN A CA 1
ATOM 1477 C C . GLN A 1 183 ? -1.414 9.871 7.218 1.00 96.38 183 GLN A C 1
ATOM 1479 O O . GLN A 1 183 ? -1.256 11.006 6.772 1.00 96.38 183 GLN A O 1
ATOM 1484 N N . GLY A 1 184 ? -2.613 9.391 7.556 1.00 95.38 184 GLY A N 1
ATOM 1485 C CA . GLY A 1 184 ? -3.841 10.189 7.520 1.00 95.38 184 GLY A CA 1
ATOM 1486 C C . GLY A 1 184 ? -3.777 11.398 8.456 1.00 95.38 184 GLY A C 1
ATOM 1487 O O . GLY A 1 184 ? -4.090 12.509 8.032 1.00 95.38 184 GLY A O 1
ATOM 1488 N N . ALA A 1 185 ? -3.256 11.214 9.672 1.00 94.69 185 ALA A N 1
ATOM 1489 C CA . ALA A 1 185 ? -3.065 12.290 10.641 1.00 94.69 185 ALA A CA 1
ATOM 1490 C C . ALA A 1 185 ? -2.111 13.372 10.100 1.00 94.69 185 ALA A C 1
ATOM 1492 O O . ALA A 1 185 ? -2.428 14.560 10.132 1.00 94.69 185 ALA A O 1
ATOM 1493 N N . ARG A 1 186 ? -0.989 12.976 9.473 1.00 95.38 186 ARG A N 1
ATOM 1494 C CA . ARG A 1 186 ? -0.073 13.918 8.789 1.00 95.38 186 ARG A CA 1
ATOM 1495 C C . ARG A 1 186 ? -0.722 14.661 7.616 1.00 95.38 186 ARG A C 1
ATOM 1497 O O . ARG A 1 186 ? -0.305 15.769 7.294 1.00 95.38 186 ARG A O 1
ATOM 1504 N N . MET A 1 187 ? -1.730 14.070 6.976 1.00 95.06 187 MET A N 1
ATOM 1505 C CA . MET A 1 187 ? -2.526 14.718 5.925 1.00 95.06 187 MET A CA 1
ATOM 1506 C C . MET A 1 187 ? -3.640 15.624 6.479 1.00 95.06 187 MET A C 1
ATOM 1508 O O . MET A 1 187 ? -4.336 16.261 5.688 1.00 95.06 187 MET A O 1
ATOM 1512 N N . GLY A 1 188 ? -3.803 15.686 7.805 1.00 93.94 188 GLY A N 1
ATOM 1513 C CA . GLY A 1 188 ? -4.831 16.461 8.498 1.00 93.94 188 GLY A CA 1
ATOM 1514 C C . GLY A 1 188 ? -6.224 15.840 8.457 1.00 93.94 188 GLY A C 1
ATOM 1515 O O . GLY A 1 188 ? -7.218 16.564 8.431 1.00 93.94 188 GLY A O 1
ATOM 1516 N N . VAL A 1 189 ? -6.307 14.510 8.408 1.00 95.44 189 VAL A N 1
ATOM 1517 C CA . VAL A 1 189 ? -7.558 13.751 8.544 1.00 95.44 189 VAL A CA 1
ATOM 1518 C C . VAL A 1 189 ? -7.786 13.425 10.020 1.00 95.44 189 VAL A C 1
ATOM 1520 O O . VAL A 1 189 ? -6.851 12.986 10.683 1.00 95.44 189 VAL A O 1
ATOM 1523 N N . CYS A 1 190 ? -9.009 13.635 10.509 1.00 94.50 190 CYS A N 1
ATOM 1524 C CA . CYS A 1 190 ? -9.439 13.297 11.866 1.00 94.50 190 CYS A CA 1
ATOM 1525 C C . CYS A 1 190 ? -9.988 11.865 11.905 1.00 94.50 190 CYS A C 1
ATOM 1527 O O . CYS A 1 190 ? -10.805 11.496 11.054 1.00 94.50 190 CYS A O 1
ATOM 1529 N N . PHE A 1 191 ? -9.558 11.069 12.880 1.00 93.94 191 PHE A N 1
ATOM 1530 C CA . PHE A 1 191 ? -9.995 9.690 13.068 1.00 93.94 191 PHE A CA 1
ATOM 1531 C C . PHE A 1 191 ? -10.978 9.542 14.224 1.00 93.94 191 PHE A C 1
ATOM 1533 O O . PHE A 1 191 ? -10.670 9.868 15.373 1.00 93.94 191 PHE A O 1
ATOM 1540 N N . VAL A 1 192 ? -12.135 8.947 13.930 1.00 91.88 192 VAL A N 1
ATOM 1541 C CA . VAL A 1 192 ? -13.121 8.607 14.961 1.00 91.88 192 VAL A CA 1
ATOM 1542 C C . VAL A 1 192 ? -12.566 7.520 15.885 1.00 91.88 192 VAL A C 1
ATOM 1544 O O . VAL A 1 192 ? -12.106 6.481 15.410 1.00 91.88 192 VAL A O 1
ATOM 1547 N N . GLY A 1 193 ? -12.644 7.754 17.196 1.00 84.69 193 GLY A N 1
ATOM 1548 C CA . GLY A 1 193 ? -12.210 6.829 18.249 1.00 84.69 193 GLY A CA 1
ATOM 1549 C C . GLY A 1 193 ? -10.722 6.903 18.605 1.00 84.69 193 GLY A C 1
ATOM 1550 O O . GLY A 1 193 ? -10.279 6.162 19.477 1.00 84.69 193 GLY A O 1
ATOM 1551 N N . VAL A 1 194 ? -9.952 7.772 17.939 1.00 88.69 194 VAL A N 1
ATOM 1552 C CA . VAL A 1 194 ? -8.554 8.068 18.301 1.00 88.69 194 VAL A CA 1
ATOM 1553 C C . VAL A 1 194 ? -8.395 9.550 18.604 1.00 88.69 194 VAL A C 1
ATOM 1555 O O . VAL A 1 194 ? -7.986 9.906 19.702 1.00 88.69 194 VAL A O 1
ATOM 1558 N N . ASP A 1 195 ? -8.757 10.408 17.648 1.00 89.56 195 ASP A N 1
ATOM 1559 C CA . ASP A 1 195 ? -8.689 11.863 17.819 1.00 89.56 195 ASP A CA 1
ATOM 1560 C C . ASP A 1 195 ? -9.947 12.406 18.521 1.00 89.56 195 ASP A C 1
ATOM 1562 O O . ASP A 1 195 ? -9.933 13.499 19.085 1.00 89.56 195 ASP A O 1
ATOM 1566 N N . THR A 1 196 ? -11.047 11.645 18.484 1.00 90.19 196 THR A N 1
ATOM 1567 C CA . THR A 1 196 ? -12.308 11.961 19.165 1.00 90.19 196 THR A CA 1
ATOM 1568 C C . THR A 1 196 ? -12.474 11.115 20.431 1.00 90.19 196 THR A C 1
ATOM 1570 O O . THR A 1 196 ? -12.143 9.929 20.407 1.00 90.19 196 THR A O 1
ATOM 1573 N N . PRO A 1 197 ? -13.052 11.668 21.517 1.00 85.94 197 PRO A N 1
ATOM 1574 C CA . PRO A 1 197 ? -13.239 10.933 22.773 1.00 85.94 197 PRO A CA 1
ATOM 1575 C C . PRO A 1 197 ? -14.279 9.810 22.663 1.00 85.94 197 PRO A C 1
ATOM 1577 O O . PRO A 1 197 ? -14.208 8.828 23.392 1.00 85.94 197 PRO A O 1
ATOM 1580 N N . HIS A 1 198 ? -15.244 9.945 21.751 1.00 84.81 198 HIS A N 1
ATOM 1581 C CA . HIS A 1 198 ? -16.282 8.950 21.500 1.00 84.81 198 HIS A CA 1
ATOM 1582 C C . HIS A 1 198 ? -16.081 8.266 20.145 1.00 84.81 198 HIS A C 1
ATOM 1584 O O . HIS A 1 198 ? -15.502 8.832 19.209 1.00 84.81 198 HIS A O 1
ATOM 1590 N N . SER A 1 199 ? -16.599 7.042 20.045 1.00 84.06 199 SER A N 1
ATOM 1591 C CA . SER A 1 199 ? -16.740 6.313 18.784 1.00 84.06 199 SER A CA 1
ATOM 1592 C C . SER A 1 199 ? -18.063 6.668 18.088 1.00 84.06 199 SER A C 1
ATOM 1594 O O . SER A 1 199 ? -18.907 7.364 18.653 1.00 84.06 199 SER A O 1
ATOM 1596 N N . SER A 1 200 ? -18.247 6.238 16.836 1.00 85.44 200 SER A N 1
ATOM 1597 C CA . SER A 1 200 ? -19.501 6.489 16.117 1.00 85.44 200 SER A CA 1
ATOM 1598 C C . SER A 1 200 ? -20.680 5.797 16.819 1.00 85.44 200 SER A C 1
ATOM 1600 O O . SER A 1 200 ? -20.606 4.591 17.048 1.00 85.44 200 SER A O 1
ATOM 1602 N N . PRO A 1 201 ? -21.784 6.509 17.111 1.00 86.12 201 PRO A N 1
ATOM 1603 C CA . PRO A 1 201 ? -22.912 5.932 17.831 1.00 86.12 201 PRO A CA 1
ATOM 1604 C C . PRO A 1 201 ? -23.592 4.825 17.015 1.00 86.12 201 PRO A C 1
ATOM 1606 O O . PRO A 1 201 ? -23.868 4.987 15.820 1.00 86.12 201 PRO A O 1
ATOM 1609 N N . VAL A 1 202 ? -23.893 3.704 17.672 1.00 86.62 202 VAL A N 1
ATOM 1610 C CA . VAL A 1 202 ? -24.580 2.556 17.070 1.00 86.62 202 VAL A CA 1
ATOM 1611 C C . VAL A 1 202 ? -26.068 2.624 17.399 1.00 86.62 202 VAL A C 1
ATOM 1613 O O . VAL A 1 202 ? -26.472 2.675 18.558 1.00 86.62 202 VAL A O 1
ATOM 1616 N N . LYS A 1 203 ? -26.920 2.614 16.370 1.00 86.25 203 LYS A N 1
ATOM 1617 C CA . LYS A 1 203 ? -28.374 2.636 16.559 1.00 86.25 203 LYS A CA 1
ATOM 1618 C C . LYS A 1 203 ? -28.845 1.326 17.202 1.00 86.25 203 LYS A C 1
ATOM 1620 O O . LYS A 1 203 ? -28.665 0.268 16.609 1.00 86.25 203 LYS A O 1
ATOM 1625 N N . GLY A 1 204 ? -29.525 1.422 18.345 1.00 85.56 204 GLY A N 1
ATOM 1626 C CA . GLY A 1 204 ? -30.168 0.283 19.014 1.00 85.56 204 GLY A CA 1
ATOM 1627 C C . GLY A 1 204 ? -29.325 -0.407 20.090 1.00 85.56 204 GLY A C 1
ATOM 1628 O O . GLY A 1 204 ? -29.803 -1.373 20.670 1.00 85.56 204 GLY A O 1
ATOM 1629 N N . VAL A 1 205 ? -28.120 0.095 20.376 1.00 88.19 205 VAL A N 1
ATOM 1630 C CA . VAL A 1 205 ? -27.244 -0.405 21.446 1.00 88.19 205 VAL A CA 1
ATOM 1631 C C . VAL A 1 205 ? -26.970 0.742 22.415 1.00 88.19 205 VAL A C 1
ATOM 1633 O O . VAL A 1 205 ? -26.792 1.885 21.991 1.00 88.19 205 VAL A O 1
ATOM 1636 N N . THR A 1 206 ? -26.983 0.463 23.717 1.00 91.50 206 THR A N 1
ATOM 1637 C CA . THR A 1 206 ? -26.623 1.463 24.735 1.00 91.50 206 THR A CA 1
ATOM 1638 C C . THR A 1 206 ? -25.104 1.628 24.828 1.00 91.50 206 THR A C 1
ATOM 1640 O O . THR A 1 206 ? -24.353 0.711 24.505 1.00 91.50 206 THR A O 1
ATOM 1643 N N . GLU A 1 207 ? -24.624 2.780 25.306 1.00 87.62 207 GLU A N 1
ATOM 1644 C CA . GLU A 1 207 ? -23.178 3.033 25.440 1.00 87.62 207 GLU A CA 1
ATOM 1645 C C . GLU A 1 207 ? -22.479 2.016 26.355 1.00 87.62 207 GLU A C 1
ATOM 1647 O O . GLU A 1 207 ? -21.360 1.599 26.067 1.00 87.62 207 GLU A O 1
ATOM 1652 N N . LYS A 1 208 ? -23.164 1.559 27.414 1.00 90.25 208 LYS A N 1
ATOM 1653 C CA . LYS A 1 208 ? -22.653 0.526 28.327 1.00 90.25 208 LYS A CA 1
ATOM 1654 C C . LYS A 1 208 ? -22.487 -0.822 27.629 1.00 90.25 208 LYS A C 1
ATOM 1656 O O . LYS A 1 208 ? -21.409 -1.398 27.678 1.00 90.25 208 LYS A O 1
ATOM 1661 N N . GLN A 1 209 ? -23.521 -1.270 26.914 1.00 91.44 209 GLN A N 1
ATOM 1662 C CA . GLN A 1 209 ? -23.465 -2.511 26.132 1.00 91.44 209 GLN A CA 1
ATOM 1663 C C . GLN A 1 209 ? -22.351 -2.458 25.082 1.00 91.44 209 GLN A C 1
ATOM 1665 O O . GLN A 1 209 ? -21.603 -3.415 24.921 1.00 91.44 209 GLN A O 1
ATOM 1670 N N . TYR A 1 210 ? -22.194 -1.318 24.403 1.00 89.31 210 TYR A N 1
ATOM 1671 C CA . TYR A 1 210 ? -21.129 -1.135 23.421 1.00 89.31 210 TYR A CA 1
ATOM 1672 C C . TYR A 1 210 ? -19.728 -1.206 24.049 1.00 89.31 210 TYR A C 1
ATOM 1674 O O . TYR A 1 210 ? -18.816 -1.777 23.449 1.00 89.31 210 TYR A O 1
ATOM 1682 N N . ALA A 1 211 ? -19.543 -0.640 25.245 1.00 89.56 211 ALA A N 1
ATOM 1683 C CA . ALA A 1 211 ? -18.276 -0.708 25.969 1.00 89.56 211 ALA A CA 1
ATOM 1684 C C . ALA A 1 211 ? -17.936 -2.150 26.384 1.00 89.56 211 ALA A C 1
ATOM 1686 O O . ALA A 1 211 ? -16.838 -2.618 26.085 1.00 89.56 211 ALA A O 1
ATOM 1687 N N . GLU A 1 212 ? -18.894 -2.874 26.970 1.00 92.56 212 GLU A N 1
ATOM 1688 C CA . GLU A 1 212 ? -18.733 -4.279 27.378 1.00 92.56 212 GLU A CA 1
ATOM 1689 C C . GLU A 1 212 ? -18.411 -5.190 26.180 1.00 92.56 212 GLU A C 1
ATOM 1691 O O . GLU A 1 212 ? -17.479 -5.999 26.224 1.00 92.56 212 GLU A O 1
ATOM 1696 N N . GLU A 1 213 ? -19.130 -5.030 25.064 1.00 90.94 213 GLU A N 1
ATOM 1697 C CA . GLU A 1 213 ? -18.838 -5.762 23.828 1.00 90.94 213 GLU A CA 1
ATOM 1698 C C . GLU A 1 213 ? -17.445 -5.422 23.287 1.00 90.94 213 GLU A C 1
ATOM 1700 O O . GLU A 1 213 ? -16.692 -6.319 22.902 1.00 90.94 213 GLU A O 1
ATOM 1705 N N . SER A 1 214 ? -17.070 -4.140 23.284 1.00 89.38 214 SER A N 1
ATOM 1706 C CA . SER A 1 214 ? -15.763 -3.687 22.797 1.00 89.38 214 SER A CA 1
ATOM 1707 C C . SER A 1 214 ? -14.609 -4.279 23.606 1.00 89.38 214 SER A C 1
ATOM 1709 O O . SER A 1 214 ? -13.600 -4.679 23.022 1.00 89.38 214 SER A O 1
ATOM 1711 N N . GLU A 1 215 ? -14.746 -4.371 24.929 1.00 91.88 215 GLU A N 1
ATOM 1712 C CA . GLU A 1 215 ? -13.756 -5.007 25.805 1.00 91.88 215 GLU A CA 1
ATOM 1713 C C . GLU A 1 215 ? -13.621 -6.501 25.507 1.00 91.88 215 GLU A C 1
ATOM 1715 O O . GLU A 1 215 ? -12.504 -6.996 25.317 1.00 91.88 215 GLU A O 1
ATOM 1720 N N . ARG A 1 216 ? -14.752 -7.200 25.354 1.00 93.69 216 ARG A N 1
ATOM 1721 C CA . ARG A 1 216 ? -14.775 -8.619 24.987 1.00 93.69 216 ARG A CA 1
ATOM 1722 C C . ARG A 1 216 ? -14.091 -8.873 23.641 1.00 93.69 216 ARG A C 1
ATOM 1724 O O . ARG A 1 216 ? -13.227 -9.745 23.546 1.00 93.69 216 ARG A O 1
ATOM 1731 N N . TYR A 1 217 ? -14.443 -8.118 22.598 1.00 92.75 217 TYR A N 1
ATOM 1732 C CA . TYR A 1 217 ? -13.814 -8.255 21.279 1.00 92.75 217 TYR A CA 1
ATOM 1733 C C . TYR A 1 217 ? -12.329 -7.903 21.311 1.00 92.75 217 TYR A C 1
ATOM 1735 O O . TYR A 1 217 ? -11.524 -8.578 20.670 1.00 92.75 217 TYR A O 1
ATOM 1743 N N . ARG A 1 218 ? -11.936 -6.888 22.086 1.00 92.44 218 ARG A N 1
ATOM 1744 C CA . ARG A 1 218 ? -10.531 -6.505 22.234 1.00 92.44 218 ARG A CA 1
ATOM 1745 C C . ARG A 1 218 ? -9.695 -7.626 22.847 1.00 92.44 218 ARG A C 1
ATOM 1747 O O . ARG A 1 218 ? -8.612 -7.880 22.327 1.00 92.44 218 ARG A O 1
ATOM 1754 N N . ALA A 1 219 ? -10.183 -8.296 23.890 1.00 93.75 219 ALA A N 1
ATOM 1755 C CA . ALA A 1 219 ? -9.490 -9.436 24.494 1.00 93.75 219 ALA A CA 1
ATOM 1756 C C . ALA A 1 219 ? -9.307 -10.581 23.482 1.00 93.75 219 ALA A C 1
ATOM 1758 O O . ALA A 1 219 ? -8.178 -10.995 23.225 1.00 93.75 219 ALA A O 1
ATOM 1759 N N . MET A 1 220 ? -10.386 -10.984 22.799 1.00 93.12 220 MET A N 1
ATOM 1760 C CA . MET A 1 220 ? -10.327 -12.031 21.766 1.00 93.12 220 MET A CA 1
ATOM 1761 C C . MET A 1 220 ? -9.357 -11.677 20.624 1.00 93.12 220 MET A C 1
ATOM 1763 O O . MET A 1 220 ? -8.609 -12.525 20.145 1.00 93.12 220 MET A O 1
ATOM 1767 N N . HIS A 1 221 ? -9.331 -10.419 20.170 1.00 93.50 221 HIS A N 1
ATOM 1768 C CA . HIS A 1 221 ? -8.406 -9.991 19.117 1.00 93.50 221 HIS A CA 1
ATOM 1769 C C . HIS A 1 221 ? -6.949 -9.932 19.576 1.00 93.50 221 HIS A C 1
ATOM 1771 O O . HIS A 1 221 ? -6.060 -10.157 18.754 1.00 93.50 221 HIS A O 1
ATOM 1777 N N . MET A 1 222 ? -6.694 -9.642 20.854 1.00 93.19 222 MET A N 1
ATOM 1778 C CA . MET A 1 222 ? -5.343 -9.687 21.413 1.00 93.19 222 MET A CA 1
ATOM 1779 C C . MET A 1 222 ? -4.804 -11.116 21.441 1.00 93.19 222 MET A C 1
ATOM 1781 O O . MET A 1 222 ? -3.695 -11.336 20.963 1.00 93.19 222 MET A O 1
ATOM 1785 N N . GLU A 1 223 ? -5.611 -12.085 21.877 1.00 93.88 223 GLU A N 1
ATOM 1786 C CA . GLU A 1 223 ? -5.247 -13.508 21.841 1.00 93.88 223 GLU A CA 1
ATOM 1787 C C . GLU A 1 223 ? -4.946 -13.974 20.407 1.00 93.88 223 GLU A C 1
ATOM 1789 O O . GLU A 1 223 ? -3.900 -14.565 20.134 1.00 93.88 223 GLU A O 1
ATOM 1794 N N . GLN A 1 224 ? -5.815 -13.629 19.448 1.00 92.25 224 GLN A N 1
ATOM 1795 C CA . GLN A 1 224 ? -5.591 -13.927 18.027 1.00 92.25 224 GLN A CA 1
ATOM 1796 C C . GLN A 1 224 ? -4.300 -13.292 17.494 1.00 92.25 224 GLN A C 1
ATOM 1798 O O . GLN A 1 224 ? -3.572 -13.908 16.715 1.00 92.25 224 GLN A O 1
ATOM 1803 N N . TYR A 1 225 ? -4.026 -12.043 17.871 1.00 92.00 225 TYR A N 1
ATOM 1804 C CA . TYR A 1 225 ? -2.830 -11.323 17.450 1.00 92.00 225 TYR A CA 1
ATOM 1805 C C . TYR A 1 225 ? -1.555 -11.977 17.993 1.00 92.00 225 TYR A C 1
ATOM 1807 O O . TYR A 1 225 ? -0.589 -12.135 17.246 1.00 92.00 225 TYR A O 1
ATOM 1815 N N . GLU A 1 226 ? -1.548 -12.374 19.265 1.00 90.94 226 GLU A N 1
ATOM 1816 C CA . GLU A 1 226 ? -0.410 -13.047 19.892 1.00 90.94 226 GLU A CA 1
ATOM 1817 C C . GLU A 1 226 ? -0.135 -14.402 19.242 1.00 90.94 226 GLU A C 1
ATOM 1819 O O . GLU A 1 226 ? 1.005 -14.659 18.852 1.00 90.94 226 GLU A O 1
ATOM 1824 N N . ALA A 1 227 ? -1.178 -15.203 19.013 1.00 91.81 227 ALA A N 1
ATOM 1825 C CA . ALA A 1 227 ? -1.063 -16.487 18.329 1.00 91.81 227 ALA A CA 1
ATOM 1826 C C . ALA A 1 227 ? -0.516 -16.336 16.897 1.00 91.81 227 ALA A C 1
ATOM 1828 O O . ALA A 1 227 ? 0.403 -17.048 16.493 1.00 91.81 227 ALA A O 1
ATOM 1829 N N . LEU A 1 228 ? -1.028 -15.369 16.125 1.00 90.25 228 LEU A N 1
ATOM 1830 C CA . LEU A 1 228 ? -0.540 -15.104 14.767 1.00 90.25 228 LEU A CA 1
ATOM 1831 C C . LEU A 1 228 ? 0.904 -14.611 14.756 1.00 90.25 228 LEU A C 1
ATOM 1833 O O . LEU A 1 228 ? 1.681 -15.007 13.891 1.00 90.25 228 LEU A O 1
ATOM 1837 N N . ARG A 1 229 ? 1.275 -13.759 15.713 1.00 87.19 229 ARG A N 1
ATOM 1838 C CA . ARG A 1 229 ? 2.642 -13.256 15.847 1.00 87.19 229 ARG A CA 1
ATOM 1839 C C . ARG A 1 229 ? 3.622 -14.373 16.205 1.00 87.19 229 ARG A C 1
ATOM 1841 O O . ARG A 1 229 ? 4.726 -14.381 15.670 1.00 87.19 229 ARG A O 1
ATOM 1848 N N . GLN A 1 230 ? 3.242 -15.285 17.098 1.00 87.06 230 GLN A N 1
ATOM 1849 C CA . GLN A 1 230 ? 4.058 -16.450 17.451 1.00 87.06 230 GLN A CA 1
ATOM 1850 C C . GLN A 1 230 ? 4.238 -17.374 16.243 1.00 87.06 230 GLN A C 1
ATOM 1852 O O . GLN A 1 230 ? 5.367 -17.674 15.865 1.00 87.06 230 GLN A O 1
ATOM 1857 N N . ARG A 1 231 ? 3.143 -17.710 15.554 1.00 88.00 231 ARG A N 1
ATOM 1858 C CA . ARG A 1 231 ? 3.181 -18.520 14.330 1.00 88.00 231 ARG A CA 1
ATOM 1859 C C . ARG A 1 231 ? 4.056 -17.904 13.236 1.00 88.00 231 ARG A C 1
ATOM 1861 O O . ARG A 1 231 ? 4.831 -18.596 12.586 1.00 88.00 231 ARG A O 1
ATOM 1868 N N . GLU A 1 232 ? 3.955 -16.592 13.034 1.00 83.75 232 GLU A N 1
ATOM 1869 C CA . GLU A 1 232 ? 4.780 -15.861 12.066 1.00 83.75 232 GLU A CA 1
ATOM 1870 C C . GLU A 1 232 ? 6.279 -16.007 12.362 1.00 83.75 232 GLU A C 1
ATOM 1872 O O . GLU A 1 232 ? 7.086 -16.180 11.447 1.00 83.75 232 GLU A O 1
ATOM 1877 N N . LEU A 1 233 ? 6.634 -15.934 13.643 1.00 79.94 233 LEU A N 1
ATOM 1878 C CA . LEU A 1 233 ? 7.999 -16.014 14.140 1.00 79.94 233 LEU A CA 1
ATOM 1879 C C . LEU A 1 233 ? 8.596 -17.409 13.898 1.00 79.94 233 LEU A C 1
ATOM 1881 O O . LEU A 1 233 ? 9.736 -17.528 13.448 1.00 79.94 233 LEU A O 1
ATOM 1885 N N . GLU A 1 234 ? 7.800 -18.453 14.118 1.00 84.06 234 GLU A N 1
ATOM 1886 C CA . GLU A 1 234 ? 8.168 -19.847 13.856 1.00 84.06 234 GLU A CA 1
ATOM 1887 C C . GLU A 1 234 ? 8.318 -20.129 12.350 1.00 84.06 234 GLU A C 1
ATOM 1889 O O . GLU A 1 234 ? 9.337 -20.662 11.900 1.00 84.06 234 GLU A O 1
ATOM 1894 N N . GLU A 1 235 ? 7.343 -19.700 11.543 1.00 83.88 235 GLU A N 1
ATOM 1895 C CA . GLU A 1 235 ? 7.267 -19.950 10.096 1.00 83.88 235 GLU A CA 1
ATOM 1896 C C . GLU A 1 235 ? 8.109 -18.972 9.244 1.00 83.88 235 GLU A C 1
ATOM 1898 O O . GLU A 1 235 ? 8.006 -18.956 8.012 1.00 83.88 235 GLU A O 1
ATOM 1903 N N . ALA A 1 236 ? 8.926 -18.109 9.856 1.00 78.75 236 ALA A N 1
ATOM 1904 C CA . ALA A 1 236 ? 9.729 -17.134 9.121 1.00 78.75 236 ALA A CA 1
ATOM 1905 C C . ALA A 1 236 ? 10.747 -17.839 8.192 1.00 78.75 236 ALA A C 1
ATOM 1907 O O . ALA A 1 236 ? 11.588 -18.597 8.686 1.00 78.75 236 ALA A O 1
ATOM 1908 N N . PRO A 1 237 ? 10.737 -17.592 6.864 1.00 79.94 237 PRO A N 1
ATOM 1909 C CA . PRO A 1 237 ? 11.693 -18.191 5.939 1.00 79.94 237 PRO A CA 1
ATOM 1910 C C . PRO A 1 237 ? 13.111 -17.694 6.225 1.00 79.94 237 PRO A C 1
ATOM 1912 O O . PRO A 1 237 ? 13.308 -16.585 6.729 1.00 79.94 237 PRO A O 1
ATOM 1915 N N . LEU A 1 238 ? 14.114 -18.482 5.829 1.00 80.56 238 LEU A N 1
ATOM 1916 C CA . LEU A 1 238 ? 15.529 -18.191 6.089 1.00 80.56 238 LEU A CA 1
ATOM 1917 C C . LEU A 1 238 ? 15.940 -16.773 5.653 1.00 80.56 238 LEU A C 1
ATOM 1919 O O . LEU A 1 238 ? 16.629 -16.077 6.390 1.00 80.56 238 LEU A O 1
ATOM 1923 N N . ILE A 1 239 ? 15.452 -16.312 4.496 1.00 80.44 239 ILE A N 1
ATOM 1924 C CA . ILE A 1 239 ? 15.715 -14.959 3.979 1.00 80.44 239 ILE A CA 1
ATOM 1925 C C . ILE A 1 239 ? 15.238 -13.878 4.964 1.00 80.44 239 ILE A C 1
ATOM 1927 O O . ILE A 1 239 ? 15.915 -12.870 5.158 1.00 80.44 239 ILE A O 1
ATOM 1931 N N . GLU A 1 240 ? 14.085 -14.069 5.610 1.00 80.31 240 GLU A N 1
ATOM 1932 C CA . GLU A 1 240 ? 13.577 -13.119 6.603 1.00 80.31 240 GLU A CA 1
ATOM 1933 C C . GLU A 1 240 ? 14.345 -13.201 7.923 1.00 80.31 240 GLU A C 1
ATOM 1935 O O . GLU A 1 240 ? 14.585 -12.155 8.522 1.00 80.31 240 GLU A O 1
ATOM 1940 N N . ARG A 1 241 ? 14.783 -14.398 8.337 1.00 77.19 241 ARG A N 1
ATOM 1941 C CA . ARG A 1 241 ? 15.617 -14.594 9.538 1.00 77.19 241 ARG A CA 1
ATOM 1942 C C . ARG A 1 241 ? 17.001 -13.954 9.407 1.00 77.19 241 ARG A C 1
ATOM 1944 O O . ARG A 1 241 ? 17.518 -13.432 10.381 1.00 77.19 241 ARG A O 1
ATOM 1951 N N . LEU A 1 242 ? 17.586 -13.964 8.208 1.00 81.44 242 LEU A N 1
ATOM 1952 C CA . LEU A 1 242 ? 18.879 -13.321 7.941 1.00 81.44 242 LEU A CA 1
ATOM 1953 C C . LEU A 1 242 ? 18.772 -11.789 7.875 1.00 81.44 242 LEU A C 1
ATOM 1955 O O . LEU A 1 242 ? 19.684 -11.082 8.295 1.00 81.44 242 LEU A O 1
ATOM 1959 N N . HIS A 1 243 ? 17.672 -11.261 7.330 1.00 80.31 243 HIS A N 1
ATOM 1960 C CA . HIS A 1 243 ? 17.485 -9.816 7.156 1.00 80.31 243 HIS A CA 1
ATOM 1961 C C . HIS A 1 243 ? 16.861 -9.101 8.357 1.00 80.31 243 HIS A C 1
ATOM 1963 O O . HIS A 1 243 ? 16.999 -7.880 8.466 1.00 80.31 243 HIS A O 1
ATOM 1969 N N . ARG A 1 244 ? 16.128 -9.805 9.224 1.00 76.56 244 ARG A N 1
ATOM 1970 C CA . ARG A 1 244 ? 15.545 -9.238 10.444 1.00 76.56 244 ARG A CA 1
ATOM 1971 C C . ARG A 1 244 ? 16.361 -9.706 11.645 1.00 76.56 244 ARG A C 1
ATOM 1973 O O . ARG A 1 244 ? 16.602 -10.901 11.749 1.00 76.56 244 ARG A O 1
ATOM 1980 N N . PRO A 1 245 ? 16.768 -8.806 12.555 1.00 67.12 245 PRO A N 1
ATOM 1981 C CA . PRO A 1 245 ? 17.511 -9.214 13.739 1.00 67.12 245 PRO A CA 1
ATOM 1982 C C . PRO A 1 245 ? 16.687 -10.206 14.579 1.00 67.12 245 PRO A C 1
ATOM 1984 O O . PRO A 1 245 ? 15.546 -9.908 14.927 1.00 67.12 245 PRO A O 1
ATOM 1987 N N . ASN A 1 246 ? 17.301 -11.368 14.832 1.00 51.94 246 ASN A N 1
ATOM 1988 C CA . ASN A 1 246 ? 16.978 -12.470 15.747 1.00 51.94 246 ASN A CA 1
ATOM 1989 C C . ASN A 1 246 ? 15.535 -12.575 16.264 1.00 51.94 246 ASN A C 1
ATOM 1991 O O . ASN A 1 246 ? 15.113 -11.883 17.189 1.00 51.94 246 ASN A O 1
ATOM 1995 N N . PHE A 1 247 ? 14.837 -13.576 15.737 1.00 53.44 247 PHE A N 1
ATOM 1996 C CA . PHE A 1 247 ? 13.668 -14.184 16.347 1.00 53.44 247 PHE A CA 1
ATOM 1997 C C . PHE A 1 247 ? 14.119 -15.512 16.991 1.00 53.44 247 PHE A C 1
ATOM 1999 O O . PHE A 1 247 ? 14.447 -16.441 16.261 1.00 53.44 247 PHE A O 1
ATOM 2006 N N . PHE A 1 248 ? 14.143 -15.550 18.332 1.00 42.91 248 PHE A N 1
ATOM 2007 C CA . PHE A 1 248 ? 14.699 -16.562 19.266 1.00 42.91 248 PHE A CA 1
ATOM 2008 C C . PHE A 1 248 ? 16.194 -16.442 19.646 1.00 42.91 248 PHE A C 1
ATOM 2010 O O . PHE A 1 248 ? 17.005 -16.005 18.825 1.00 42.91 248 PHE A O 1
ATOM 2017 N N . PRO A 1 249 ? 16.556 -16.765 20.913 1.00 46.09 249 PRO A N 1
ATOM 2018 C CA . PRO A 1 249 ? 17.943 -16.818 21.356 1.00 46.09 249 PRO A CA 1
ATOM 2019 C C . PRO A 1 249 ? 18.631 -18.053 20.756 1.00 46.09 249 PRO A C 1
ATOM 2021 O O . PRO A 1 249 ? 17.965 -19.029 20.408 1.00 46.09 249 PRO A O 1
ATOM 2024 N N . ALA A 1 250 ? 19.952 -17.957 20.607 1.00 35.06 250 ALA A N 1
ATOM 2025 C CA . ALA A 1 250 ? 20.829 -19.082 20.295 1.00 35.06 250 ALA A CA 1
ATOM 2026 C C . ALA A 1 250 ? 20.713 -20.209 21.333 1.00 35.06 250 ALA A C 1
ATOM 2028 O O . ALA A 1 250 ? 20.388 -19.892 22.502 1.00 35.06 250 ALA A O 1
#

Radius of gyration: 22.52 Å; Cα contacts (8 Å, |Δi|>4): 262; chains: 1; bounding box: 76×45×54 Å

Nearest PDB structures (foldseek):
  6yxy-assembly1_AK  TM=9.817E-01  e=9.781E-36  Trypanosoma brucei brucei
  6hix-assembly1_AK  TM=9.365E-01  e=1.878E-35  Trypanosoma brucei brucei
  7aoi-assembly1_AK  TM=9.831E-01  e=2.451E-32  Trypanosoma brucei
  7ane-assembly1_E  TM=9.424E-01  e=4.434E-32  Leishmania major
  7am2-assembly1_E  TM=9.522E-01  e=4.134E-27  Leishmania tarentolae

Sequence (250 aa):
MLRRGTVSLLRARPKTVNVEPGSNRMPDAAVMAKAKDIFAVPEFPGKRVLHNWRFFIKAGKAATGPPVGQEFSKLGLKAMDF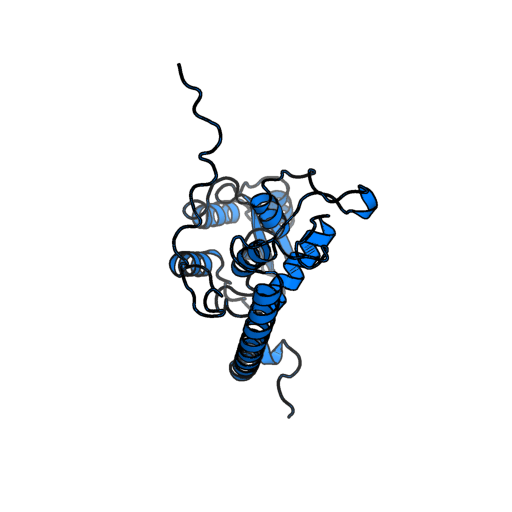AKSFNDRTKPHFKDDVELIVRIQVYFDKSYLYTIEPPPTAWFILRALRKKRRETGPVPIRGHYSALMTLEMAYEIAKMKPRSWGRPEYPLIETRVRRVVGQGARMGVCFVGVDTPHSSPVKGVTEKQYAEESERYRAMHMEQYEALRQRELEEAPLIERLHRPNFFPA

Foldseek 3Di:
DDDDDPPPPPPDPPDPPDPDQPPPQADDPVVLVLCCVLQPDDDDPPAAWDDKDKDKDWALDDDCDDPQVVVCVVLPHDVVVVSVVRNVSGVVPDDGPFIWIKIWTAGPVRDIDIGIFGDDLVVLVCVLVVHDPPLWAACVVVVAASEEDELVSLLVSLNRHAPHSVCSPPPPSVVSSVVSVVVCNRRRYHYAPPNDVHHDDDPPDDPVRVVVVVVVSVVVVVVVVVVVVVVCLVPPDPVRPVVDDDDDDD

Mean predicted aligned error: 7.92 Å

Solvent-accessible surface area (backbone atoms only — not comparable to full-atom values): 15123 Å² total; per-residue (Å²): 138,78,90,80,69,96,71,72,88,72,74,66,90,71,76,81,87,71,86,63,88,81,68,88,66,68,68,58,69,72,59,47,55,55,46,36,64,63,41,42,76,75,88,76,87,84,64,63,70,72,46,83,48,79,47,80,42,40,48,48,59,53,63,65,46,71,82,57,25,50,58,28,53,77,73,72,46,73,38,62,62,54,27,50,56,49,23,70,67,28,44,87,78,52,64,86,84,42,52,28,34,36,37,38,42,30,31,78,87,73,49,70,51,71,38,47,43,70,52,57,70,68,58,53,51,30,59,76,68,72,47,60,92,83,68,53,45,37,32,94,82,68,76,47,71,59,46,82,43,54,59,66,60,35,48,60,54,32,48,74,58,46,80,39,58,92,49,55,69,41,65,52,61,77,64,43,24,55,55,48,48,55,51,38,46,60,38,8,38,41,38,53,55,73,78,36,98,55,62,84,86,59,90,92,58,52,74,66,60,51,50,56,51,49,52,56,52,49,52,55,51,50,55,50,49,51,54,52,53,51,50,50,61,72,70,50,51,70,72,54,54,74,74,39,87,72,85,72,82,133

pLDDT: mean 86.15, std 15.0, range [31.78, 96.44]